Protein AF-A0AAU9L330-F1 (afdb_monomer_lite)

Structure (mmCIF, N/CA/C/O backbone):
data_AF-A0AAU9L330-F1
#
_entry.id   AF-A0AAU9L330-F1
#
loop_
_atom_site.group_PDB
_atom_site.id
_atom_site.type_symbol
_atom_site.label_atom_id
_atom_site.label_alt_id
_atom_site.label_comp_id
_atom_site.label_asym_id
_atom_site.label_entity_id
_atom_site.label_seq_id
_atom_site.pdbx_PDB_ins_code
_atom_site.Cartn_x
_atom_site.Cartn_y
_atom_site.Cartn_z
_atom_site.occupancy
_atom_site.B_iso_or_equiv
_atom_site.auth_seq_id
_atom_site.auth_comp_id
_atom_site.auth_asym_id
_atom_site.auth_atom_id
_atom_site.pdbx_PDB_model_num
ATOM 1 N N . MET A 1 1 ? -9.191 -25.857 -50.769 1.00 35.38 1 MET A N 1
ATOM 2 C CA . MET A 1 1 ? -9.821 -24.541 -50.517 1.00 35.38 1 MET A CA 1
ATOM 3 C C . MET A 1 1 ? -9.548 -24.208 -49.058 1.00 35.38 1 MET A C 1
ATOM 5 O O . MET A 1 1 ? -10.136 -24.829 -48.194 1.00 35.38 1 MET A O 1
ATOM 9 N N . SER A 1 2 ? -8.364 -23.673 -48.768 1.00 39.09 2 SER A N 1
ATOM 10 C CA . SER A 1 2 ? -8.034 -22.238 -48.692 1.00 39.09 2 SER A CA 1
ATOM 11 C C . SER A 1 2 ? -8.762 -21.530 -47.551 1.00 39.09 2 SER A C 1
ATOM 13 O O . SER A 1 2 ? -9.976 -21.369 -47.591 1.00 39.09 2 SER A O 1
ATOM 15 N N . GLY A 1 3 ? -7.979 -21.126 -46.553 1.00 29.48 3 GLY A N 1
ATOM 16 C CA . GLY A 1 3 ? -8.411 -20.357 -45.392 1.00 29.48 3 GLY A CA 1
ATOM 17 C C . GLY A 1 3 ? -7.266 -20.140 -44.403 1.00 29.48 3 GLY A C 1
ATOM 18 O O . GLY A 1 3 ? -7.454 -20.315 -43.206 1.00 29.48 3 GLY A O 1
ATOM 19 N N . ALA A 1 4 ? -6.060 -19.835 -44.894 1.00 34.78 4 ALA A N 1
ATOM 20 C CA . ALA A 1 4 ? -4.978 -19.370 -44.033 1.00 34.78 4 ALA A CA 1
ATOM 21 C C . ALA A 1 4 ? -5.297 -17.927 -43.617 1.00 34.78 4 ALA A C 1
ATOM 23 O O . ALA A 1 4 ? -5.174 -17.003 -44.419 1.00 34.78 4 ALA A O 1
ATOM 24 N N . VAL A 1 5 ? -5.744 -17.740 -42.376 1.00 33.25 5 VAL A N 1
ATOM 25 C CA . VAL A 1 5 ? -5.846 -16.411 -41.770 1.00 33.25 5 VAL A CA 1
ATOM 26 C C . VAL A 1 5 ? -4.438 -16.015 -41.334 1.00 33.25 5 VAL A C 1
ATOM 28 O O . VAL A 1 5 ? -3.906 -16.547 -40.363 1.00 33.25 5 VAL A O 1
ATOM 31 N N . MET A 1 6 ? -3.809 -15.115 -42.092 1.00 33.91 6 MET A N 1
ATOM 32 C CA . MET A 1 6 ? -2.564 -14.468 -41.686 1.00 33.91 6 MET A CA 1
ATOM 33 C C . MET A 1 6 ? -2.831 -13.586 -40.465 1.00 33.91 6 MET A C 1
ATOM 35 O O . MET A 1 6 ? -3.368 -12.488 -40.596 1.00 33.91 6 MET A O 1
ATOM 39 N N . PHE A 1 7 ? -2.421 -14.039 -39.283 1.00 32.62 7 PHE A N 1
ATOM 40 C CA . PHE A 1 7 ? -2.217 -13.149 -38.146 1.00 32.62 7 PHE A CA 1
ATOM 41 C C . PHE A 1 7 ? -0.774 -12.638 -38.182 1.00 32.62 7 PHE A C 1
ATOM 43 O O . PHE A 1 7 ? 0.145 -13.286 -37.693 1.00 32.62 7 PHE A O 1
ATOM 50 N N . ASN A 1 8 ? -0.582 -11.450 -38.763 1.00 37.34 8 ASN A N 1
ATOM 51 C CA . ASN A 1 8 ? 0.639 -10.653 -38.613 1.00 37.34 8 ASN A CA 1
ATOM 52 C C . ASN A 1 8 ? 0.666 -9.977 -37.234 1.00 37.34 8 ASN A C 1
ATOM 54 O O . ASN A 1 8 ? 0.683 -8.755 -37.114 1.00 37.34 8 ASN A O 1
ATOM 58 N N . ALA A 1 9 ? 0.666 -10.783 -36.181 1.00 33.59 9 ALA A N 1
ATOM 59 C CA . ALA A 1 9 ? 1.049 -10.338 -34.857 1.00 33.59 9 ALA A CA 1
ATOM 60 C C . ALA A 1 9 ? 2.043 -11.364 -34.332 1.00 33.59 9 ALA A C 1
ATOM 62 O O . ALA A 1 9 ? 1.718 -12.542 -34.195 1.00 33.59 9 ALA A O 1
ATOM 63 N N . TRP A 1 10 ? 3.269 -10.919 -34.074 1.00 37.56 10 TRP A N 1
ATOM 64 C CA . TRP A 1 10 ? 4.266 -11.680 -33.333 1.00 37.56 10 TRP A CA 1
ATOM 65 C C . TRP A 1 10 ? 3.765 -11.846 -31.894 1.00 37.56 10 TRP A C 1
ATOM 67 O O . TRP A 1 10 ? 4.189 -11.137 -30.986 1.00 37.56 10 TRP A O 1
ATOM 77 N N . VAL A 1 11 ? 2.794 -12.735 -31.685 1.00 39.09 11 VAL A N 1
ATOM 78 C CA . VAL A 1 11 ? 2.334 -13.103 -30.351 1.00 39.09 11 VAL A CA 1
ATOM 79 C C . VAL A 1 11 ? 3.365 -14.079 -29.804 1.00 39.09 11 VAL A C 1
ATOM 81 O O . VAL A 1 11 ? 3.305 -15.282 -30.054 1.00 39.09 11 VAL A O 1
ATOM 84 N N . SER A 1 12 ? 4.354 -13.550 -29.087 1.00 44.00 12 SER A N 1
ATOM 85 C CA . SER A 1 12 ? 5.286 -14.361 -28.306 1.00 44.00 12 SER A CA 1
ATOM 86 C C . SER A 1 12 ? 4.511 -15.048 -27.183 1.00 44.00 12 SER A C 1
ATOM 88 O O . SER A 1 12 ? 4.329 -14.497 -26.100 1.00 44.00 12 SER A O 1
ATOM 90 N N . LEU A 1 13 ? 4.010 -16.252 -27.454 1.00 44.44 13 LEU A N 1
ATOM 91 C CA . LEU A 1 13 ? 3.256 -17.056 -26.501 1.00 44.44 13 LEU A CA 1
ATOM 92 C C . LEU A 1 13 ? 4.243 -17.767 -25.554 1.00 44.44 13 LEU A C 1
ATOM 94 O O . LEU A 1 13 ? 4.559 -18.943 -25.721 1.00 44.44 13 LEU A O 1
ATOM 98 N N . CYS A 1 14 ? 4.784 -17.045 -24.568 1.00 48.69 14 CYS A N 1
ATOM 99 C CA . CYS A 1 14 ? 5.534 -17.670 -23.478 1.00 48.69 14 CYS A CA 1
ATOM 100 C C . CYS A 1 14 ? 4.538 -18.256 -22.466 1.00 48.69 14 CYS A C 1
ATOM 102 O O . CYS A 1 14 ? 4.159 -17.600 -21.499 1.00 48.69 14 CYS A O 1
ATOM 104 N N . ILE A 1 15 ? 4.074 -19.489 -22.698 1.00 52.59 15 ILE A N 1
ATOM 105 C CA . ILE A 1 15 ? 3.382 -20.259 -21.657 1.00 52.59 15 ILE A CA 1
ATOM 106 C C . ILE A 1 15 ? 4.458 -20.915 -20.798 1.00 52.59 15 ILE A C 1
ATOM 108 O O . ILE A 1 15 ? 4.987 -21.974 -21.149 1.00 52.59 15 ILE A O 1
ATOM 112 N N . GLN A 1 16 ? 4.768 -20.321 -19.648 1.00 53.81 16 GLN A N 1
ATOM 113 C CA . GLN A 1 16 ? 5.516 -21.043 -18.629 1.00 53.81 16 GLN A CA 1
ATOM 114 C C . GLN A 1 16 ? 4.558 -22.020 -17.939 1.00 53.81 16 GLN A C 1
ATOM 116 O O . GLN A 1 16 ? 3.727 -21.640 -17.117 1.00 53.81 16 GLN A O 1
ATOM 121 N N . ARG A 1 17 ? 4.618 -23.295 -18.345 1.00 53.06 17 ARG A N 1
ATOM 122 C CA . ARG A 1 17 ? 3.740 -24.352 -17.821 1.00 53.06 17 ARG A CA 1
ATOM 123 C C . ARG A 1 17 ? 3.839 -24.408 -16.291 1.00 53.06 17 ARG A C 1
ATOM 125 O O . ARG A 1 17 ? 4.933 -24.555 -15.756 1.00 53.06 17 ARG A O 1
ATOM 132 N N . GLY A 1 18 ? 2.696 -24.323 -15.612 1.00 64.88 18 GLY A N 1
ATOM 133 C CA . GLY A 1 18 ? 2.605 -24.423 -14.150 1.00 64.88 18 GLY A CA 1
ATOM 134 C C . GLY A 1 18 ? 2.709 -23.100 -13.384 1.00 64.88 18 GLY A C 1
ATOM 135 O O . GLY A 1 18 ? 2.692 -23.134 -12.157 1.00 64.88 18 GLY A O 1
ATOM 136 N N . LEU A 1 19 ? 2.788 -21.952 -14.067 1.00 74.38 19 LEU A N 1
ATOM 137 C CA . LEU A 1 19 ? 2.649 -20.634 -13.445 1.00 74.38 19 LEU A CA 1
ATOM 138 C C . LEU A 1 19 ? 1.350 -19.985 -13.915 1.00 74.38 19 LEU A C 1
ATOM 140 O O . LEU A 1 19 ? 1.192 -19.693 -15.098 1.00 74.38 19 LEU A O 1
ATOM 144 N N . ASP A 1 20 ? 0.429 -19.771 -12.982 1.00 87.25 20 ASP A N 1
ATOM 145 C CA . ASP A 1 20 ? -0.791 -19.012 -13.234 1.00 87.25 20 ASP A CA 1
ATOM 146 C C . ASP A 1 20 ? -0.498 -17.526 -13.012 1.00 87.25 20 ASP A C 1
ATOM 148 O O . ASP A 1 20 ? -0.106 -17.143 -11.907 1.00 87.25 20 ASP A O 1
ATOM 152 N N . ILE A 1 21 ? -0.594 -16.713 -14.065 1.00 89.50 21 ILE A N 1
ATOM 153 C CA . ILE A 1 21 ? -0.338 -15.268 -14.017 1.00 89.50 21 ILE A CA 1
ATOM 154 C C . ILE A 1 21 ? -1.669 -14.561 -13.802 1.00 89.50 21 ILE A C 1
ATOM 156 O O . ILE A 1 21 ? -2.574 -14.673 -14.623 1.00 89.50 21 ILE A O 1
ATOM 160 N N . VAL A 1 22 ? -1.767 -13.824 -12.699 1.00 93.62 22 VAL A N 1
ATOM 161 C CA . VAL A 1 22 ? -3.017 -13.208 -12.234 1.00 93.62 22 VAL A CA 1
ATOM 162 C C . VAL A 1 22 ? -3.057 -11.701 -12.450 1.00 93.62 22 VAL A C 1
ATOM 164 O O . VAL A 1 22 ? -4.139 -11.125 -12.427 1.00 93.62 22 VAL A O 1
ATOM 167 N N . ASP A 1 23 ? -1.901 -11.064 -12.653 1.00 93.56 23 ASP A N 1
ATOM 168 C CA . ASP A 1 23 ? -1.815 -9.621 -12.876 1.00 93.56 23 ASP A CA 1
ATOM 169 C C . ASP A 1 23 ? -0.545 -9.236 -13.650 1.00 93.56 23 ASP A C 1
ATOM 171 O O . ASP A 1 23 ? 0.468 -9.945 -13.607 1.00 93.56 23 ASP A O 1
ATOM 175 N N . VAL A 1 24 ? -0.598 -8.105 -14.354 1.00 93.62 24 VAL A N 1
ATOM 176 C CA . VAL A 1 24 ? 0.515 -7.532 -15.119 1.00 93.62 24 VAL A CA 1
ATOM 177 C C . VAL A 1 24 ? 0.487 -6.005 -15.063 1.00 93.62 24 VAL A C 1
ATOM 179 O O . VAL A 1 24 ? -0.571 -5.388 -15.108 1.00 93.62 24 VAL A O 1
ATOM 182 N N . SER A 1 25 ? 1.663 -5.379 -15.055 1.00 94.00 25 SER A N 1
ATOM 183 C CA . SER A 1 25 ? 1.808 -3.934 -15.262 1.00 94.00 25 SER A CA 1
ATOM 184 C C . SER A 1 25 ? 2.878 -3.665 -16.315 1.00 94.00 25 SER A C 1
ATOM 186 O O . SER A 1 25 ? 3.948 -4.278 -16.315 1.00 94.00 25 SER A O 1
ATOM 188 N N . CYS A 1 26 ? 2.596 -2.727 -17.215 1.00 91.00 26 CYS A N 1
ATOM 189 C CA . CYS A 1 26 ? 3.485 -2.366 -18.314 1.00 91.00 26 CYS A CA 1
ATOM 190 C C . CYS A 1 26 ? 3.986 -0.934 -18.133 1.00 91.00 26 CYS A C 1
ATOM 192 O O . CYS A 1 26 ? 3.194 -0.002 -18.022 1.00 91.00 26 CYS A O 1
ATOM 194 N N . ALA A 1 27 ? 5.305 -0.774 -18.138 1.00 88.81 27 ALA A N 1
ATOM 195 C CA . ALA A 1 27 ? 5.978 0.511 -18.229 1.00 88.81 27 ALA A CA 1
ATOM 196 C C . ALA A 1 27 ? 6.414 0.780 -19.678 1.00 88.81 27 ALA A C 1
ATOM 198 O O . ALA A 1 27 ? 6.194 -0.033 -20.575 1.00 88.81 27 ALA A O 1
ATOM 199 N N . GLN A 1 28 ? 7.072 1.918 -19.910 1.00 85.00 28 GLN A N 1
ATOM 200 C CA . GLN A 1 28 ? 7.509 2.327 -21.247 1.00 85.00 28 GLN A CA 1
ATOM 201 C C . GLN A 1 28 ? 8.449 1.306 -21.898 1.00 85.00 28 GLN A C 1
ATOM 203 O O . GLN A 1 28 ? 8.312 1.007 -23.082 1.00 85.00 28 GLN A O 1
ATOM 208 N N . ASN A 1 29 ? 9.384 0.764 -21.115 1.00 82.31 29 ASN A N 1
ATOM 209 C CA . ASN A 1 29 ? 10.438 -0.102 -21.633 1.00 82.31 29 ASN A CA 1
ATOM 210 C C . ASN A 1 29 ? 10.462 -1.497 -20.996 1.00 82.31 29 ASN A C 1
ATOM 212 O O . ASN A 1 29 ? 11.225 -2.345 -21.449 1.00 82.31 29 ASN A O 1
ATOM 216 N N . HIS A 1 30 ? 9.658 -1.758 -19.964 1.00 86.56 30 HIS A N 1
ATOM 217 C CA . HIS A 1 30 ? 9.650 -3.036 -19.255 1.00 86.56 30 HIS A CA 1
ATOM 218 C C . HIS A 1 30 ? 8.240 -3.447 -18.827 1.00 86.56 30 HIS A C 1
ATOM 220 O O . HIS A 1 30 ? 7.289 -2.671 -18.888 1.00 86.56 30 HIS A O 1
ATOM 226 N N . SER A 1 31 ? 8.085 -4.700 -18.427 1.00 90.06 31 SER A N 1
ATOM 227 C CA . SER A 1 31 ? 6.837 -5.249 -17.910 1.00 90.06 31 SER A CA 1
ATOM 228 C C . SER A 1 31 ? 7.110 -6.087 -16.674 1.00 90.06 31 SER A C 1
ATOM 230 O O . SER A 1 31 ? 8.183 -6.678 -16.531 1.00 90.06 31 SER A O 1
ATOM 232 N N . ILE A 1 32 ? 6.125 -6.116 -15.784 1.00 91.81 32 ILE A N 1
ATOM 233 C CA . ILE A 1 32 ? 6.119 -6.904 -14.560 1.00 91.81 32 ILE A CA 1
ATOM 234 C C . ILE A 1 32 ? 4.866 -7.779 -14.543 1.00 91.81 32 ILE A C 1
ATOM 236 O O . ILE A 1 32 ? 3.787 -7.325 -14.918 1.00 91.81 32 ILE A O 1
ATOM 240 N N . ALA A 1 33 ? 5.004 -9.030 -14.119 1.00 92.62 33 ALA A N 1
ATOM 241 C CA . ALA A 1 33 ? 3.900 -9.967 -13.955 1.00 92.62 33 ALA A CA 1
ATOM 242 C C . ALA A 1 33 ? 3.882 -10.557 -12.553 1.00 92.62 33 ALA A C 1
ATOM 244 O O . ALA A 1 33 ? 4.932 -10.829 -11.965 1.00 92.62 33 ALA A O 1
ATOM 245 N N . LEU A 1 34 ? 2.675 -10.811 -12.065 1.00 93.81 34 LEU A N 1
ATOM 246 C CA . LEU A 1 34 ? 2.392 -11.462 -10.801 1.00 93.81 34 LEU A CA 1
ATOM 247 C C . LEU A 1 34 ? 1.783 -12.838 -11.047 1.00 93.81 34 LEU A C 1
ATOM 249 O O . LEU A 1 34 ? 0.814 -12.986 -11.786 1.00 93.81 34 LEU A O 1
ATOM 253 N N . SER A 1 35 ? 2.319 -13.840 -10.365 1.00 91.88 35 SER A N 1
ATOM 254 C CA . SER A 1 35 ? 1.729 -15.177 -10.324 1.00 91.88 35 SER A CA 1
ATOM 255 C C . SER A 1 35 ? 0.774 -15.362 -9.144 1.00 91.88 35 SER A C 1
ATOM 257 O O . SER A 1 35 ? 0.909 -14.693 -8.120 1.00 91.88 35 SER A O 1
ATOM 259 N N . ALA A 1 36 ? -0.131 -16.337 -9.243 1.00 90.38 36 ALA A N 1
ATOM 260 C CA . ALA A 1 36 ? -1.081 -16.706 -8.192 1.00 90.38 36 ALA A CA 1
ATOM 261 C C . ALA A 1 36 ? -0.407 -17.106 -6.864 1.00 90.38 36 ALA A C 1
ATOM 263 O O . ALA A 1 36 ? -0.996 -16.949 -5.798 1.00 90.38 36 ALA A O 1
ATOM 264 N N . CYS A 1 37 ? 0.841 -17.594 -6.899 1.00 90.19 37 CYS A N 1
ATOM 265 C CA . CYS A 1 37 ? 1.622 -17.905 -5.695 1.00 90.19 37 CYS A CA 1
ATOM 266 C C . CYS A 1 37 ? 2.369 -16.691 -5.109 1.00 90.19 37 CYS A C 1
ATOM 268 O O . CYS A 1 37 ? 3.121 -16.833 -4.145 1.00 90.19 37 CYS A O 1
ATOM 270 N N . GLY A 1 38 ? 2.195 -15.503 -5.693 1.00 91.75 38 GLY A N 1
ATOM 271 C CA . GLY A 1 38 ? 2.830 -14.263 -5.256 1.00 91.75 38 GLY A CA 1
ATOM 272 C C . GLY A 1 38 ? 4.288 -14.100 -5.693 1.00 91.75 38 GLY A C 1
ATOM 273 O O . GLY A 1 38 ? 4.994 -13.257 -5.140 1.00 91.75 38 GLY A O 1
ATOM 274 N N . SER A 1 39 ? 4.752 -14.891 -6.668 1.00 91.50 39 SER A N 1
ATOM 275 C CA . SER A 1 39 ? 6.050 -14.674 -7.327 1.00 91.50 39 SER A CA 1
ATOM 276 C C . SER A 1 39 ? 5.928 -13.620 -8.423 1.00 91.50 39 SER A C 1
ATOM 278 O O . SER A 1 39 ? 4.899 -13.551 -9.099 1.00 91.50 39 SER A O 1
ATOM 280 N N . VAL A 1 40 ? 6.988 -12.836 -8.616 1.00 91.81 40 VAL A N 1
ATOM 281 C CA . VAL A 1 40 ? 7.021 -11.704 -9.549 1.00 91.81 40 VAL A CA 1
ATOM 282 C C . VAL A 1 40 ? 8.074 -11.925 -10.620 1.00 91.81 40 VAL A C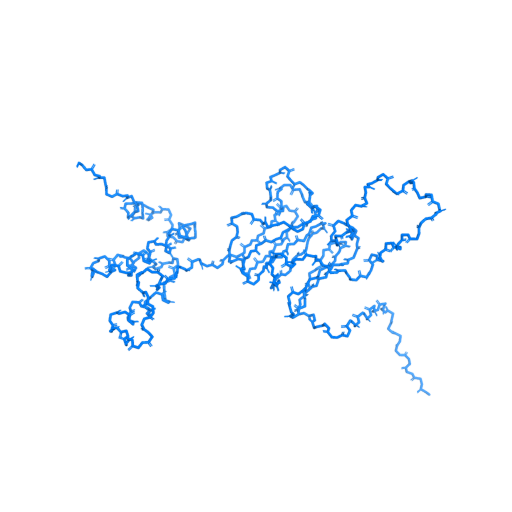 1
ATOM 284 O O . VAL A 1 40 ? 9.187 -12.353 -10.314 1.00 91.81 40 VAL A O 1
ATOM 287 N N . PHE A 1 41 ? 7.736 -11.579 -11.857 1.00 88.81 41 PHE A N 1
ATOM 288 C CA . PHE A 1 41 ? 8.620 -11.692 -13.011 1.00 88.81 41 PHE A CA 1
ATOM 289 C C . PHE A 1 41 ? 8.739 -10.352 -13.729 1.00 88.81 41 PHE A C 1
ATOM 291 O O . PHE A 1 41 ? 7.739 -9.660 -13.880 1.00 88.81 41 PHE A O 1
ATOM 298 N N . THR A 1 42 ? 9.936 -9.999 -14.191 1.00 86.88 42 THR A N 1
ATOM 299 C CA . THR A 1 42 ? 10.212 -8.776 -14.958 1.00 86.88 42 THR A CA 1
ATOM 300 C C . THR A 1 42 ? 10.913 -9.102 -16.276 1.00 86.88 42 THR A C 1
ATOM 302 O O . THR A 1 42 ? 11.708 -10.040 -16.356 1.00 86.88 42 THR A O 1
ATOM 305 N N . TRP A 1 43 ? 10.606 -8.352 -17.334 1.00 85.38 43 TRP A N 1
ATOM 306 C CA . TRP A 1 43 ? 11.299 -8.411 -18.630 1.00 85.38 43 TRP A CA 1
ATOM 307 C C . TRP A 1 43 ? 11.212 -7.066 -19.357 1.00 85.38 43 TRP A C 1
ATOM 309 O O . TRP A 1 43 ? 10.400 -6.216 -19.001 1.00 85.38 43 TRP A O 1
ATOM 319 N N . GLY A 1 44 ? 12.032 -6.869 -20.388 1.00 79.94 44 GLY A N 1
ATOM 320 C CA . GLY A 1 44 ? 12.103 -5.647 -21.194 1.00 79.94 44 GLY A CA 1
ATOM 321 C C . GLY A 1 44 ? 13.495 -5.020 -21.202 1.00 79.94 44 GLY A C 1
ATOM 322 O O . GLY A 1 44 ? 14.492 -5.704 -21.032 1.00 79.94 44 GLY A O 1
ATOM 323 N N . HIS A 1 45 ? 13.603 -3.721 -21.445 1.00 69.81 45 HIS A N 1
ATOM 324 C CA . HIS A 1 45 ? 14.863 -2.988 -21.338 1.00 69.81 45 HIS A CA 1
ATOM 325 C C . HIS A 1 45 ? 15.297 -2.867 -19.865 1.00 69.81 45 HIS A C 1
ATOM 327 O O . HIS A 1 45 ? 14.462 -2.896 -18.965 1.00 69.81 45 HIS A O 1
ATOM 333 N N . ASN A 1 46 ? 16.602 -2.722 -19.609 1.00 61.56 46 ASN A N 1
ATOM 334 C CA . ASN A 1 46 ? 17.175 -2.549 -18.262 1.00 61.56 46 ASN A CA 1
ATOM 335 C C . ASN A 1 46 ? 17.026 -3.738 -17.291 1.00 61.56 46 ASN A C 1
ATOM 337 O O . ASN A 1 46 ? 17.144 -3.570 -16.077 1.00 61.56 46 ASN A O 1
ATOM 341 N N . VAL A 1 47 ? 16.883 -4.963 -17.811 1.00 54.22 47 VAL A N 1
ATOM 342 C CA . VAL A 1 47 ? 16.742 -6.184 -16.995 1.00 54.22 47 VAL A CA 1
ATOM 343 C C . VAL A 1 47 ? 17.795 -6.334 -15.885 1.00 54.22 47 VAL A C 1
ATOM 345 O O . VAL A 1 47 ? 17.385 -6.597 -14.763 1.00 54.22 47 VAL A O 1
ATOM 348 N N . PRO A 1 48 ? 19.104 -6.060 -16.071 1.00 53.19 48 PRO A N 1
ATOM 349 C CA . PRO A 1 48 ? 20.077 -6.199 -14.979 1.00 53.19 48 PRO A CA 1
ATOM 350 C C . PRO A 1 48 ? 19.790 -5.308 -13.755 1.00 53.19 48 PRO A C 1
ATOM 352 O O . PRO A 1 48 ? 20.140 -5.688 -12.639 1.00 53.19 48 PRO A O 1
ATOM 355 N N . ALA A 1 49 ? 19.132 -4.155 -13.951 1.00 51.94 49 ALA A N 1
ATOM 356 C CA . ALA A 1 49 ? 18.706 -3.244 -12.884 1.00 51.94 49 ALA A CA 1
ATOM 357 C C . ALA A 1 49 ? 17.349 -3.632 -12.256 1.00 51.94 49 ALA A C 1
ATOM 359 O O . ALA A 1 49 ? 17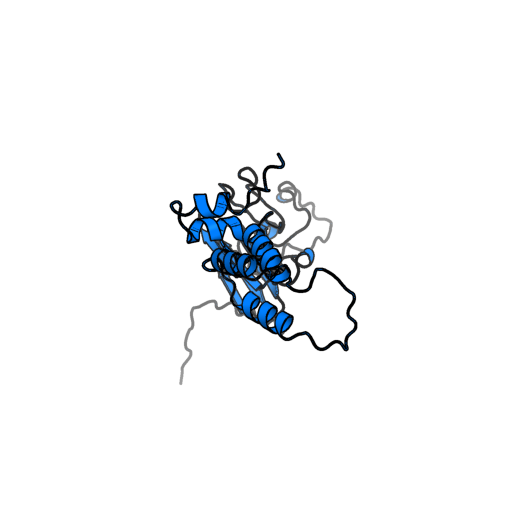.006 -3.128 -11.188 1.00 51.94 49 ALA A O 1
ATOM 360 N N . LEU A 1 50 ? 16.592 -4.531 -12.900 1.00 54.97 50 LEU A N 1
ATOM 361 C CA . LEU A 1 50 ? 15.249 -4.965 -12.497 1.00 54.97 50 LEU A CA 1
ATOM 362 C C . LEU A 1 50 ? 15.158 -6.456 -12.109 1.00 54.97 50 LEU A C 1
ATOM 364 O O . LEU A 1 50 ? 14.125 -6.866 -11.578 1.00 54.97 50 LEU A O 1
ATOM 368 N N . SER A 1 51 ? 16.201 -7.262 -12.359 1.00 53.88 51 SER A N 1
ATOM 369 C CA . SER A 1 51 ? 16.184 -8.732 -12.235 1.00 53.88 51 SER A CA 1
ATOM 370 C C . SER A 1 51 ? 17.328 -9.358 -11.429 1.00 53.88 51 SER A C 1
ATOM 372 O O . SER A 1 51 ? 17.488 -10.577 -11.445 1.00 53.88 51 SER A O 1
ATOM 374 N N . HIS A 1 52 ? 18.100 -8.579 -10.667 1.00 55.50 52 HIS A N 1
ATOM 375 C CA . HIS A 1 52 ? 19.098 -9.142 -9.746 1.00 55.50 52 HIS A CA 1
ATOM 376 C C . HIS A 1 52 ? 20.165 -10.016 -10.407 1.00 55.50 52 HIS A C 1
ATOM 378 O O . HIS A 1 52 ? 20.364 -11.162 -10.006 1.00 55.50 52 HIS A O 1
ATOM 384 N N . GLN A 1 53 ? 20.949 -9.463 -11.334 1.00 46.75 53 GLN A N 1
ATOM 385 C CA . GLN A 1 53 ? 22.269 -10.050 -11.566 1.00 46.75 53 GLN A CA 1
ATOM 386 C C . GLN A 1 53 ? 23.259 -9.507 -10.524 1.00 46.75 53 GLN A C 1
ATOM 388 O O . GLN A 1 53 ? 23.504 -8.299 -10.496 1.00 46.75 53 GLN A O 1
ATOM 393 N N . PRO A 1 54 ? 23.829 -10.351 -9.643 1.00 38.41 54 PRO A N 1
ATOM 394 C CA . PRO A 1 54 ? 24.898 -9.912 -8.761 1.00 38.41 54 PRO A CA 1
ATOM 395 C C . PRO A 1 54 ? 26.119 -9.528 -9.612 1.00 38.41 54 PRO A C 1
ATOM 397 O O . PRO A 1 54 ? 26.602 -10.332 -10.402 1.00 38.41 54 PRO A O 1
ATOM 400 N N . ASN A 1 55 ? 26.608 -8.297 -9.435 1.00 41.25 55 ASN A N 1
ATOM 401 C CA . ASN A 1 55 ? 27.869 -7.777 -9.977 1.00 41.25 55 ASN A CA 1
ATOM 402 C C . ASN A 1 55 ? 28.074 -7.903 -11.499 1.00 41.25 55 ASN A C 1
ATOM 404 O O . ASN A 1 55 ? 28.888 -8.693 -11.973 1.00 41.25 55 ASN A O 1
ATOM 408 N N . ARG A 1 56 ? 27.468 -6.997 -12.269 1.00 44.44 56 ARG A N 1
ATOM 409 C CA . ARG A 1 56 ? 28.157 -6.464 -13.452 1.00 44.44 56 ARG A CA 1
ATOM 410 C C . ARG A 1 56 ? 28.307 -4.970 -13.269 1.00 44.44 56 ARG A C 1
ATOM 412 O O . ARG A 1 56 ? 27.336 -4.223 -13.345 1.00 44.44 56 ARG A O 1
ATOM 419 N N . THR A 1 57 ? 29.522 -4.546 -12.945 1.00 37.22 57 THR A N 1
ATOM 420 C CA . THR A 1 57 ? 29.838 -3.123 -12.962 1.00 37.22 57 THR A CA 1
ATOM 421 C C . THR A 1 57 ? 29.847 -2.663 -14.419 1.00 37.22 57 THR A C 1
ATOM 423 O O . THR A 1 57 ? 30.181 -3.428 -15.321 1.00 37.22 57 THR A O 1
ATOM 426 N N . HIS A 1 58 ? 29.525 -1.395 -14.674 1.00 42.75 58 HIS A N 1
ATOM 427 C CA . HIS A 1 58 ? 29.609 -0.774 -16.006 1.00 42.75 58 HIS A CA 1
ATOM 428 C C . HIS A 1 58 ? 31.009 -0.918 -16.659 1.00 42.75 58 HIS A C 1
ATOM 430 O O . HIS A 1 58 ? 31.174 -0.709 -17.858 1.00 42.75 58 HIS A O 1
ATOM 436 N N . ARG A 1 59 ? 32.033 -1.301 -15.881 1.00 35.91 59 ARG A N 1
ATOM 437 C CA . ARG A 1 59 ? 33.405 -1.552 -16.335 1.00 35.91 59 ARG A CA 1
ATOM 438 C C . ARG A 1 59 ? 33.601 -2.909 -17.016 1.00 35.91 59 ARG A C 1
ATOM 440 O O . ARG A 1 59 ? 34.537 -3.043 -17.796 1.00 35.91 59 ARG A O 1
ATOM 447 N N . ASP A 1 60 ? 32.720 -3.878 -16.778 1.00 44.06 60 ASP A N 1
ATOM 448 C CA . ASP A 1 60 ? 32.885 -5.250 -17.277 1.00 44.06 60 ASP A CA 1
ATOM 449 C C . ASP A 1 60 ? 32.389 -5.423 -18.724 1.00 44.06 60 ASP A C 1
ATOM 451 O O . ASP A 1 60 ? 32.659 -6.439 -19.360 1.00 44.06 60 ASP A O 1
ATOM 455 N N . TRP A 1 61 ? 31.706 -4.413 -19.280 1.00 44.91 61 TRP A N 1
ATOM 456 C CA . TRP A 1 61 ? 31.229 -4.420 -20.670 1.00 44.91 61 TRP A CA 1
ATOM 457 C C . TRP A 1 61 ? 32.357 -4.241 -21.699 1.00 44.91 61 TRP A C 1
ATOM 459 O O . TRP A 1 61 ? 32.198 -4.610 -22.860 1.00 44.91 61 TRP A O 1
ATOM 469 N N . HIS A 1 62 ? 33.503 -3.693 -21.277 1.00 38.72 62 HIS A N 1
ATOM 470 C CA . HIS A 1 62 ? 34.648 -3.399 -22.148 1.00 38.72 62 HIS A CA 1
ATOM 471 C C . HIS A 1 62 ? 35.857 -4.326 -21.939 1.00 38.72 62 HIS A C 1
ATOM 473 O O . HIS A 1 62 ? 36.852 -4.191 -22.647 1.00 38.72 62 HIS A O 1
ATOM 479 N N . THR A 1 63 ? 35.782 -5.292 -21.020 1.00 40.34 63 THR A N 1
ATOM 480 C CA . THR A 1 63 ? 36.858 -6.267 -20.763 1.00 40.34 63 THR A CA 1
ATOM 481 C C . THR A 1 63 ? 36.327 -7.696 -20.753 1.00 40.34 63 THR A C 1
ATOM 483 O O . THR A 1 63 ? 36.453 -8.423 -19.771 1.00 40.34 63 THR A O 1
ATOM 486 N N . SER A 1 64 ? 35.734 -8.130 -21.862 1.00 42.34 64 SER A N 1
ATOM 487 C CA . SER A 1 64 ? 35.512 -9.553 -22.119 1.00 42.34 64 SER A CA 1
ATOM 488 C C . SER A 1 64 ? 36.776 -10.166 -22.732 1.00 42.34 64 SER A C 1
ATOM 490 O O . SER A 1 64 ? 36.922 -10.217 -23.952 1.00 42.34 64 SER A O 1
ATOM 492 N N . SER A 1 65 ? 37.696 -10.629 -21.881 1.00 38.56 65 SER A N 1
ATOM 493 C CA . SER A 1 65 ? 38.714 -11.605 -22.289 1.00 38.56 65 SER A CA 1
ATOM 494 C C . SER A 1 65 ? 38.039 -12.964 -22.542 1.00 38.56 65 SER A C 1
ATOM 496 O O . SER A 1 65 ? 37.224 -13.394 -21.719 1.00 38.56 65 SER A O 1
ATOM 498 N N . PRO A 1 66 ? 38.353 -13.671 -23.641 1.00 41.09 66 PRO A N 1
ATOM 499 C CA . PRO A 1 66 ? 37.715 -14.936 -23.981 1.00 41.09 66 PRO A CA 1
ATOM 500 C C . PRO A 1 66 ? 38.394 -16.062 -23.193 1.00 41.09 66 PRO A C 1
ATOM 502 O O . PRO A 1 66 ? 39.471 -16.515 -23.568 1.00 41.09 66 PRO A O 1
ATOM 505 N N . GLY A 1 67 ? 37.819 -16.497 -22.069 1.00 39.47 67 GLY A N 1
ATOM 506 C CA . GLY A 1 67 ? 38.463 -17.570 -21.299 1.00 39.47 67 GLY A CA 1
ATOM 507 C C . GLY A 1 67 ? 37.657 -18.277 -20.217 1.00 39.47 67 GLY A C 1
ATOM 508 O O . GLY A 1 67 ? 37.984 -19.415 -19.917 1.00 39.47 67 GLY A O 1
ATOM 509 N N . ASN A 1 68 ? 36.592 -17.689 -19.667 1.00 41.47 68 ASN A N 1
ATOM 510 C CA . ASN A 1 68 ? 35.752 -18.381 -18.686 1.00 41.47 68 ASN A CA 1
ATOM 511 C C . ASN A 1 68 ? 34.290 -18.356 -19.122 1.00 41.47 68 ASN A C 1
ATOM 513 O O . ASN A 1 68 ? 33.748 -17.301 -19.443 1.00 41.47 68 ASN A O 1
ATOM 517 N N . SER A 1 69 ? 33.672 -19.536 -19.117 1.00 46.00 69 SER A N 1
ATOM 518 C CA . SER A 1 69 ? 32.276 -19.824 -19.452 1.00 46.00 69 SER A CA 1
ATOM 519 C C . SER A 1 69 ? 31.307 -19.155 -18.470 1.00 46.00 69 SER A C 1
ATOM 521 O O . SER A 1 69 ? 30.660 -19.809 -17.657 1.00 46.00 69 SER A O 1
ATOM 523 N N . VAL A 1 70 ? 31.223 -17.828 -18.510 1.00 48.16 70 VAL A N 1
ATOM 524 C CA . VAL A 1 70 ? 30.181 -17.070 -17.821 1.00 48.16 70 VAL A CA 1
ATOM 525 C C . VAL A 1 70 ? 28.916 -17.208 -18.661 1.00 48.16 70 VAL A C 1
ATOM 527 O O . VAL A 1 70 ? 28.921 -16.864 -19.843 1.00 48.16 70 VAL A O 1
ATOM 530 N N . ALA A 1 71 ? 27.845 -17.738 -18.066 1.00 51.00 71 ALA A N 1
ATOM 531 C CA . ALA A 1 71 ? 26.547 -17.856 -18.722 1.00 51.00 71 ALA A CA 1
ATOM 532 C C . ALA A 1 71 ? 26.165 -16.523 -19.395 1.00 51.00 71 ALA A C 1
ATOM 534 O O . ALA A 1 71 ? 26.282 -15.448 -18.791 1.00 51.00 71 ALA A O 1
ATOM 535 N N . ALA A 1 72 ? 25.758 -16.593 -20.664 1.00 54.97 72 ALA A N 1
ATOM 536 C CA . ALA A 1 72 ? 25.332 -15.422 -21.421 1.00 54.97 72 ALA A CA 1
ATOM 537 C C . ALA A 1 72 ? 24.220 -14.680 -20.654 1.00 54.97 72 ALA A C 1
ATOM 539 O O . ALA A 1 72 ? 23.386 -15.335 -20.019 1.00 54.97 72 ALA A O 1
ATOM 540 N N . PRO A 1 73 ? 24.196 -13.332 -20.671 1.00 59.03 73 PRO A N 1
ATOM 541 C CA . PRO A 1 73 ? 23.109 -12.603 -20.042 1.00 59.03 73 PRO A CA 1
ATOM 542 C C . PRO A 1 73 ? 21.774 -13.061 -20.659 1.00 59.03 73 PRO A C 1
ATOM 544 O O . PRO A 1 73 ? 21.679 -13.178 -21.884 1.00 59.03 73 PRO A O 1
ATOM 547 N N . PRO A 1 74 ? 20.761 -13.364 -19.832 1.00 60.38 74 PRO A N 1
ATOM 548 C CA . PRO A 1 74 ? 19.449 -13.773 -20.307 1.00 60.38 74 PRO A CA 1
ATOM 549 C C . PRO A 1 74 ? 18.852 -12.692 -21.212 1.00 60.38 74 PRO A C 1
ATOM 551 O O . PRO A 1 74 ? 19.050 -11.496 -20.984 1.00 60.38 74 PRO A O 1
ATOM 554 N N . SER A 1 75 ? 18.137 -13.126 -22.254 1.00 66.62 75 SER A N 1
ATOM 555 C CA . SER A 1 75 ? 17.516 -12.223 -23.227 1.00 66.62 75 SER A CA 1
ATOM 556 C C . SER A 1 75 ? 16.646 -11.178 -22.515 1.00 66.62 75 SER A C 1
ATOM 558 O O . SER A 1 75 ? 15.877 -11.556 -21.627 1.00 66.62 75 SER A O 1
ATOM 560 N N . PRO A 1 76 ? 16.694 -9.895 -22.921 1.00 64.00 76 PRO A N 1
ATOM 561 C CA . PRO A 1 76 ? 15.801 -8.860 -22.403 1.00 64.00 76 PRO A CA 1
ATOM 562 C C . PRO A 1 76 ? 14.317 -9.229 -22.532 1.00 64.00 76 PRO A C 1
ATOM 564 O O . PRO A 1 76 ? 13.492 -8.806 -21.734 1.00 64.00 76 PRO A O 1
ATOM 567 N N . SER A 1 77 ? 13.971 -10.055 -23.521 1.00 69.94 77 SER A N 1
ATOM 568 C CA . SER A 1 77 ? 12.602 -10.516 -23.770 1.00 69.94 77 SER A CA 1
ATOM 569 C C . SER A 1 77 ? 12.173 -11.704 -22.901 1.00 69.94 77 SER A C 1
ATOM 571 O O . SER A 1 77 ? 11.009 -12.090 -22.956 1.00 69.94 77 SER A O 1
ATOM 573 N N . ALA A 1 78 ? 13.086 -12.317 -22.141 1.00 75.50 78 ALA A N 1
ATOM 574 C CA . ALA A 1 78 ? 12.774 -13.460 -21.289 1.00 75.50 78 ALA A CA 1
ATOM 575 C C . ALA A 1 78 ? 12.372 -12.989 -19.876 1.00 75.50 78 ALA A C 1
ATOM 577 O O . ALA A 1 78 ? 13.171 -12.300 -19.235 1.00 75.50 78 ALA A O 1
ATOM 578 N N . PRO A 1 79 ? 11.187 -13.383 -19.364 1.00 80.44 79 PRO A N 1
ATOM 579 C CA . PRO A 1 79 ? 10.782 -13.138 -17.979 1.00 80.44 79 PRO A CA 1
ATOM 580 C C . PRO A 1 79 ? 11.799 -13.675 -16.973 1.00 80.44 79 PRO A C 1
ATOM 582 O O . PRO A 1 79 ? 12.200 -14.838 -17.035 1.00 80.44 79 PRO A O 1
ATOM 585 N N . GLN A 1 80 ? 12.202 -12.830 -16.026 1.00 82.31 80 GLN A N 1
ATOM 586 C CA . GLN A 1 80 ? 13.132 -13.173 -14.952 1.00 82.31 80 GLN A CA 1
ATOM 587 C C . GLN A 1 80 ? 12.479 -12.950 -13.598 1.00 82.31 80 GLN A C 1
ATOM 589 O O . GLN A 1 80 ? 11.810 -11.945 -13.384 1.00 82.31 80 GLN A O 1
ATOM 594 N N . ALA A 1 81 ? 12.673 -13.888 -12.674 1.00 84.38 81 ALA A N 1
ATOM 595 C CA . ALA A 1 81 ? 12.100 -13.784 -11.341 1.00 84.38 81 ALA A CA 1
ATOM 596 C C . ALA A 1 81 ? 12.766 -12.649 -10.544 1.00 84.38 81 ALA A C 1
ATOM 598 O O . ALA A 1 81 ? 13.985 -12.635 -10.367 1.00 84.38 81 ALA A O 1
ATOM 599 N N . ALA A 1 82 ? 11.963 -11.730 -10.012 1.00 85.88 82 ALA A N 1
ATOM 600 C CA . ALA A 1 82 ? 12.428 -10.735 -9.057 1.00 85.88 82 ALA A CA 1
ATOM 601 C C . ALA A 1 82 ? 12.592 -11.384 -7.671 1.00 85.88 82 ALA A C 1
ATOM 603 O O . ALA A 1 82 ? 11.674 -12.017 -7.143 1.00 85.88 82 ALA A O 1
ATOM 604 N N . VAL A 1 83 ? 13.767 -11.225 -7.052 1.00 85.19 83 VAL A N 1
ATOM 605 C CA . VAL A 1 83 ? 14.081 -11.856 -5.758 1.00 85.19 83 VAL A CA 1
ATOM 606 C C . VAL A 1 83 ? 13.424 -11.086 -4.608 1.00 85.19 83 VAL A C 1
ATOM 608 O O . VAL A 1 83 ? 14.000 -10.164 -4.027 1.00 85.19 83 VAL A O 1
ATOM 611 N N . LEU A 1 84 ? 12.199 -11.492 -4.268 1.00 88.44 84 LEU A N 1
ATOM 612 C CA . LEU A 1 84 ? 11.359 -10.871 -3.233 1.00 88.44 84 LEU A CA 1
ATOM 613 C C . LEU A 1 84 ? 11.079 -11.786 -2.031 1.00 88.44 84 LEU A C 1
ATOM 615 O O . LEU A 1 84 ? 10.362 -11.390 -1.117 1.00 88.44 84 LEU A O 1
ATOM 619 N N . SER A 1 85 ? 11.686 -12.975 -1.979 1.00 85.88 85 SER A N 1
ATOM 620 C CA . SER A 1 85 ? 11.466 -13.979 -0.923 1.00 85.88 85 SER A CA 1
ATOM 621 C C . SER A 1 85 ? 11.640 -13.432 0.497 1.00 85.88 85 SER A C 1
ATOM 623 O O . SER A 1 85 ? 10.909 -13.830 1.399 1.00 85.88 85 SER A O 1
ATOM 625 N N . ARG A 1 86 ? 12.541 -12.459 0.693 1.00 90.56 86 ARG A N 1
ATOM 626 C CA . ARG A 1 86 ? 12.768 -11.797 1.991 1.00 90.56 86 ARG A CA 1
ATOM 627 C C . ARG A 1 86 ? 11.590 -10.954 2.499 1.00 90.56 86 ARG A C 1
ATOM 629 O O . ARG A 1 86 ? 11.580 -10.576 3.664 1.00 90.56 86 ARG A O 1
ATOM 636 N N . TYR A 1 87 ? 10.643 -10.617 1.627 1.00 91.81 87 TYR A N 1
ATOM 637 C CA . TYR A 1 87 ? 9.464 -9.810 1.944 1.00 91.81 87 TYR A CA 1
ATOM 638 C C . TYR A 1 87 ? 8.162 -10.614 1.936 1.00 91.81 87 TYR A C 1
ATOM 640 O O . TYR A 1 87 ? 7.128 -10.096 2.349 1.00 91.81 87 TYR A O 1
ATOM 648 N N . GLY A 1 88 ? 8.217 -11.867 1.483 1.00 92.69 88 GLY A N 1
ATOM 649 C CA . GLY A 1 88 ? 7.055 -12.732 1.338 1.00 92.69 88 GLY A CA 1
ATOM 650 C C . GLY A 1 88 ? 6.297 -12.546 0.016 1.00 92.69 88 GLY A C 1
ATOM 651 O O . GLY A 1 88 ? 6.741 -11.809 -0.868 1.00 92.69 88 GLY A O 1
ATOM 652 N N . PRO A 1 89 ? 5.160 -13.248 -0.138 1.00 94.62 89 PRO A N 1
ATOM 653 C CA . PRO A 1 89 ? 4.394 -13.268 -1.380 1.00 94.62 89 PRO A CA 1
ATOM 654 C C . PRO A 1 89 ? 3.830 -11.890 -1.742 1.00 94.62 89 PRO A C 1
ATOM 656 O O . PRO A 1 89 ? 3.245 -11.195 -0.902 1.00 94.62 89 PRO A O 1
ATOM 659 N N . VAL A 1 90 ? 3.943 -11.519 -3.014 1.00 96.19 90 VAL A N 1
ATOM 660 C CA . VAL A 1 90 ? 3.393 -10.272 -3.558 1.00 96.19 90 VAL A CA 1
ATOM 661 C C . VAL A 1 90 ? 1.912 -10.426 -3.871 1.00 96.19 90 VAL A C 1
ATOM 663 O O . VAL A 1 90 ? 1.465 -11.498 -4.263 1.00 96.19 90 VAL A O 1
ATOM 666 N N . LYS A 1 91 ? 1.153 -9.349 -3.669 1.00 96.06 91 LYS A N 1
ATOM 667 C CA . LYS A 1 91 ? -0.273 -9.261 -3.991 1.00 96.06 91 LYS A CA 1
ATOM 668 C C . LYS A 1 91 ? -0.559 -8.281 -5.131 1.00 96.06 91 LYS A C 1
ATOM 670 O O . LYS A 1 91 ? -1.554 -8.445 -5.822 1.00 96.06 91 LYS A O 1
ATOM 675 N N . ILE A 1 92 ? 0.272 -7.252 -5.293 1.00 97.12 92 ILE A N 1
ATOM 676 C CA . ILE A 1 92 ? 0.031 -6.138 -6.220 1.00 97.12 92 ILE A CA 1
ATOM 677 C C . ILE A 1 92 ? 1.342 -5.784 -6.903 1.00 97.12 92 ILE A C 1
ATOM 679 O O . ILE A 1 92 ? 2.367 -5.668 -6.224 1.00 97.12 92 ILE A O 1
ATOM 683 N N . VAL A 1 93 ? 1.299 -5.581 -8.218 1.00 96.19 93 VAL A N 1
ATOM 684 C CA . VAL A 1 93 ? 2.440 -5.126 -9.014 1.00 96.19 93 VAL A CA 1
ATOM 685 C C . VAL A 1 93 ? 2.105 -3.828 -9.738 1.00 96.19 93 VAL A C 1
ATOM 687 O O . VAL A 1 93 ? 0.999 -3.633 -10.223 1.00 96.19 93 VAL A O 1
ATOM 690 N N . CYS A 1 94 ? 3.075 -2.927 -9.806 1.00 95.38 94 CYS A N 1
ATOM 691 C CA . CYS A 1 94 ? 2.987 -1.676 -10.536 1.00 95.38 94 CYS A CA 1
ATOM 692 C C . CYS A 1 94 ? 4.362 -1.365 -11.135 1.00 95.38 94 CYS A C 1
ATOM 694 O O . CYS A 1 94 ? 5.402 -1.638 -10.530 1.00 95.38 94 CYS A O 1
ATOM 696 N N . ALA A 1 95 ? 4.373 -0.818 -12.341 1.00 92.31 95 ALA A N 1
ATOM 697 C CA . ALA A 1 95 ? 5.587 -0.452 -13.050 1.00 92.31 95 ALA A CA 1
ATOM 698 C C . ALA A 1 95 ? 5.368 0.857 -13.799 1.00 92.31 95 ALA A C 1
ATOM 700 O O . ALA A 1 95 ? 4.325 1.047 -14.426 1.00 92.31 95 ALA A O 1
ATOM 701 N N . PHE A 1 96 ? 6.362 1.740 -13.754 1.00 91.00 96 PHE A N 1
ATOM 702 C CA . PHE A 1 96 ? 6.359 2.994 -14.497 1.00 91.00 96 PHE A CA 1
ATOM 703 C C . PHE A 1 96 ? 7.794 3.376 -14.876 1.00 91.00 96 PHE A C 1
ATOM 705 O O . PHE A 1 96 ? 8.710 3.194 -14.079 1.00 91.00 96 PHE A O 1
ATOM 712 N N . GLU A 1 97 ? 7.992 3.886 -16.096 1.00 87.25 97 GLU A N 1
ATOM 713 C CA . GLU A 1 97 ? 9.319 4.185 -16.668 1.00 87.25 97 GLU A CA 1
ATOM 714 C C . GLU A 1 97 ? 10.357 3.075 -16.422 1.00 87.25 97 GLU A C 1
ATOM 716 O O . GLU A 1 97 ? 10.261 1.998 -17.014 1.00 87.25 97 GLU A O 1
ATOM 721 N N . ASP A 1 98 ? 11.330 3.343 -15.550 1.00 86.19 98 ASP A N 1
ATOM 722 C CA . ASP A 1 98 ? 12.468 2.495 -15.220 1.00 86.19 98 ASP A CA 1
ATOM 723 C C . ASP A 1 98 ? 12.417 2.004 -13.758 1.00 86.19 98 ASP A C 1
ATOM 725 O O . ASP A 1 98 ? 13.440 1.568 -13.220 1.00 86.19 98 ASP A O 1
ATOM 729 N N . TYR A 1 99 ? 11.249 2.052 -13.099 1.00 88.94 99 TYR A N 1
ATOM 730 C CA . TYR A 1 99 ? 11.059 1.508 -11.752 1.00 88.94 99 TYR A CA 1
ATOM 731 C C . TYR A 1 99 ? 9.831 0.607 -11.602 1.00 88.94 99 TYR A C 1
ATOM 733 O O . TYR A 1 99 ? 8.845 0.682 -12.336 1.00 88.94 99 TYR A O 1
ATOM 741 N N . CYS A 1 100 ? 9.913 -0.254 -10.593 1.00 92.19 100 CYS A N 1
ATOM 742 C CA . CYS A 1 100 ? 8.860 -1.158 -10.165 1.00 92.19 100 CYS A CA 1
ATOM 743 C C . CYS A 1 100 ? 8.468 -0.849 -8.718 1.00 92.19 100 CYS A C 1
ATOM 745 O O . CYS A 1 100 ? 9.314 -0.524 -7.877 1.00 92.19 100 CYS A O 1
ATOM 747 N N . ALA A 1 101 ? 7.186 -1.019 -8.420 1.00 94.94 101 ALA A N 1
ATOM 748 C CA . ALA A 1 101 ? 6.625 -0.956 -7.084 1.00 94.94 101 ALA A CA 1
ATOM 749 C C . ALA A 1 101 ? 5.693 -2.151 -6.872 1.00 94.94 101 ALA A C 1
ATOM 751 O O . ALA A 1 101 ? 4.877 -2.481 -7.728 1.00 94.94 101 ALA A O 1
ATOM 752 N N . VAL A 1 102 ? 5.806 -2.817 -5.728 1.00 96.38 102 VAL A N 1
ATOM 753 C CA . VAL A 1 102 ? 4.960 -3.965 -5.387 1.00 96.38 102 VAL A CA 1
ATOM 754 C C . VAL A 1 102 ? 4.479 -3.867 -3.952 1.00 96.38 102 VAL A C 1
ATOM 756 O O . VAL A 1 102 ? 5.195 -3.366 -3.083 1.00 96.38 102 VAL A O 1
ATOM 759 N N . ALA A 1 103 ? 3.281 -4.386 -3.700 1.00 97.12 103 ALA A N 1
ATOM 760 C CA . ALA A 1 103 ? 2.739 -4.535 -2.355 1.00 97.12 103 ALA A CA 1
ATOM 761 C C . ALA A 1 103 ? 2.647 -6.019 -1.978 1.00 97.12 103 ALA A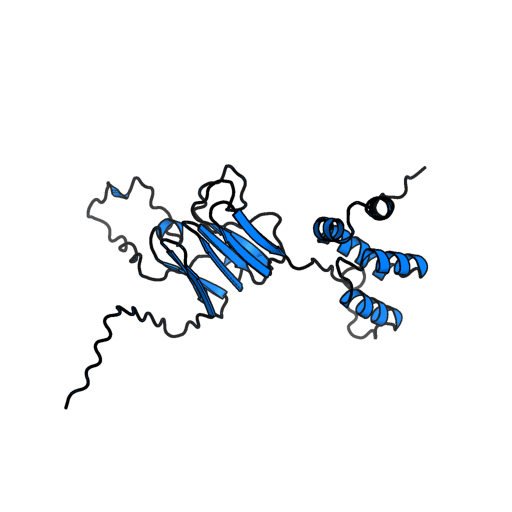 C 1
ATOM 763 O O . ALA A 1 103 ? 2.136 -6.843 -2.745 1.00 97.12 103 ALA A O 1
ATOM 764 N N . THR A 1 104 ? 3.159 -6.371 -0.800 1.00 96.12 104 THR A N 1
ATOM 765 C CA . THR A 1 104 ? 3.124 -7.747 -0.283 1.00 96.12 104 THR A CA 1
ATOM 766 C C . THR A 1 104 ? 1.763 -8.085 0.322 1.00 96.12 104 THR A C 1
ATOM 768 O O . THR A 1 104 ? 0.961 -7.204 0.626 1.00 96.12 104 THR A O 1
ATOM 771 N N . HIS A 1 105 ? 1.504 -9.370 0.575 1.00 92.50 105 HIS A N 1
ATOM 772 C CA . HIS A 1 105 ? 0.326 -9.798 1.344 1.00 92.50 105 HIS A CA 1
ATOM 773 C C . HIS A 1 105 ? 0.299 -9.239 2.774 1.00 92.50 105 HIS A C 1
ATOM 775 O O . HIS A 1 105 ? -0.772 -9.098 3.356 1.00 92.50 105 HIS A O 1
ATOM 781 N N . GLN A 1 106 ? 1.465 -8.894 3.327 1.00 90.69 106 GLN A N 1
ATOM 782 C CA . GLN A 1 106 ? 1.594 -8.235 4.631 1.00 90.69 106 GLN A CA 1
ATOM 783 C C . GLN A 1 106 ? 1.333 -6.719 4.547 1.00 90.69 106 GLN A C 1
ATOM 785 O O . GLN A 1 106 ? 1.283 -6.036 5.569 1.00 90.69 106 GLN A O 1
ATOM 790 N N . GLY A 1 107 ? 1.140 -6.184 3.336 1.00 91.62 107 GLY A N 1
ATOM 791 C CA . GLY A 1 107 ? 0.899 -4.768 3.089 1.00 91.62 107 GLY A CA 1
ATOM 792 C C . GLY A 1 107 ? 2.159 -3.907 3.127 1.00 91.62 107 GLY A C 1
ATOM 793 O O . GLY A 1 107 ? 2.048 -2.693 3.282 1.00 91.62 107 GLY A O 1
ATOM 794 N N . ASP A 1 108 ? 3.345 -4.506 3.007 1.00 94.25 108 ASP A N 1
ATOM 795 C CA . ASP A 1 108 ? 4.586 -3.755 2.830 1.00 94.25 108 ASP A CA 1
ATOM 796 C C . ASP A 1 108 ? 4.706 -3.274 1.384 1.00 94.25 108 ASP A C 1
ATOM 798 O O . ASP A 1 108 ? 4.461 -4.045 0.453 1.00 94.25 108 ASP A O 1
ATOM 802 N N . LEU A 1 109 ? 5.166 -2.037 1.197 1.00 96.62 109 LEU A N 1
ATOM 803 C CA . LEU A 1 109 ? 5.546 -1.515 -0.112 1.00 96.62 109 LEU A CA 1
ATOM 804 C C . LEU A 1 109 ? 7.037 -1.752 -0.366 1.00 96.62 109 LEU A C 1
ATOM 806 O O . LEU A 1 109 ? 7.886 -1.410 0.463 1.00 96.62 109 LEU A O 1
ATOM 810 N N . VAL A 1 110 ? 7.363 -2.313 -1.526 1.00 96.00 110 VAL A N 1
ATOM 811 C CA . VAL A 1 110 ? 8.736 -2.577 -1.964 1.00 96.00 110 VAL A CA 1
ATOM 812 C C . VAL A 1 110 ? 8.949 -1.959 -3.341 1.00 96.00 110 VAL A C 1
ATOM 814 O O . VAL A 1 110 ? 8.154 -2.188 -4.249 1.00 96.00 110 VAL A O 1
ATOM 817 N N . THR A 1 111 ? 10.025 -1.194 -3.505 1.00 94.44 111 THR A N 1
ATOM 818 C CA . THR A 1 111 ? 10.346 -0.471 -4.744 1.00 94.44 111 THR A CA 1
ATOM 819 C C . THR A 1 111 ? 11.796 -0.720 -5.172 1.00 94.44 111 THR A C 1
ATOM 821 O O . THR A 1 111 ? 12.669 -1.020 -4.350 1.00 94.44 111 THR A O 1
ATOM 824 N N . TRP A 1 112 ? 12.055 -0.679 -6.481 1.00 92.25 112 TRP A N 1
ATOM 825 C CA . TRP A 1 112 ? 13.399 -0.730 -7.075 1.00 92.25 112 TRP A CA 1
ATOM 826 C C . TRP A 1 112 ? 13.407 -0.177 -8.498 1.00 92.25 112 TRP A C 1
ATOM 828 O O . TRP A 1 112 ? 12.353 0.008 -9.095 1.00 92.25 112 TRP A O 1
ATOM 838 N N . GLY A 1 113 ? 14.602 0.055 -9.038 1.00 89.25 113 GLY A N 1
ATOM 839 C CA . GLY A 1 113 ? 14.831 0.632 -10.359 1.00 89.25 113 GLY A CA 1
ATOM 840 C C . GLY A 1 113 ? 15.378 2.056 -10.281 1.00 89.25 113 GLY A C 1
ATOM 841 O O . GLY A 1 113 ? 16.054 2.422 -9.317 1.00 89.25 113 GLY A O 1
ATOM 842 N N . CYS A 1 114 ? 15.118 2.850 -11.314 1.00 87.00 114 CYS A N 1
ATOM 843 C CA . CYS A 1 114 ? 15.557 4.237 -11.437 1.00 87.00 114 CYS A CA 1
ATOM 844 C C . CYS A 1 114 ? 14.365 5.188 -11.307 1.00 87.00 114 CYS A C 1
ATOM 846 O O . CYS A 1 114 ? 13.334 4.983 -11.941 1.00 87.00 114 CYS A O 1
ATOM 848 N N . GLY A 1 115 ? 14.505 6.241 -10.506 1.00 84.69 115 GLY A N 1
ATOM 849 C CA . GLY A 1 115 ? 13.431 7.205 -10.318 1.00 84.69 115 GLY A CA 1
ATOM 850 C C . GLY A 1 115 ? 13.911 8.513 -9.708 1.00 84.69 115 GLY A C 1
ATOM 851 O O . GLY A 1 115 ? 14.659 8.522 -8.738 1.00 84.69 115 GLY A O 1
ATOM 852 N N . GLN A 1 116 ? 13.473 9.639 -10.264 1.00 85.38 116 GLN A N 1
ATOM 853 C CA . GLN A 1 116 ? 13.828 10.973 -9.771 1.00 85.38 116 GLN A CA 1
ATOM 854 C C . GLN A 1 116 ? 12.807 11.483 -8.744 1.00 85.38 116 GLN A C 1
ATOM 856 O O . GLN A 1 116 ? 11.752 10.890 -8.553 1.00 85.38 116 GLN A O 1
ATOM 861 N N . GLN A 1 117 ? 13.109 12.592 -8.062 1.00 85.94 117 GLN A N 1
ATOM 862 C CA . GLN A 1 117 ? 12.171 13.273 -7.147 1.00 85.94 117 GLN A CA 1
ATOM 863 C C . GLN A 1 117 ? 11.635 12.407 -5.988 1.00 85.94 117 GLN A C 1
ATOM 865 O O . GLN A 1 117 ? 10.611 12.719 -5.387 1.00 85.94 117 GLN A O 1
ATOM 870 N N . GLY A 1 118 ? 12.339 11.330 -5.628 1.00 87.00 118 GLY A N 1
ATOM 871 C CA . GLY A 1 118 ? 11.944 10.456 -4.523 1.00 87.00 118 GLY A CA 1
ATOM 872 C C . GLY A 1 118 ? 10.765 9.524 -4.821 1.00 87.00 118 GLY A C 1
ATOM 873 O O . GLY A 1 118 ? 10.202 8.986 -3.871 1.00 87.00 118 GLY A O 1
ATOM 874 N N . VAL A 1 119 ? 10.419 9.278 -6.093 1.00 90.44 119 VAL A N 1
ATOM 875 C CA . VAL A 1 119 ? 9.331 8.354 -6.504 1.00 90.44 119 VAL A CA 1
ATOM 876 C C . VAL A 1 119 ? 9.463 6.941 -5.925 1.00 90.44 119 VAL A C 1
ATOM 878 O O . VAL A 1 119 ? 8.466 6.252 -5.726 1.00 90.44 119 VAL A O 1
ATOM 881 N N . LEU A 1 120 ? 10.688 6.524 -5.589 1.00 90.56 120 LEU A N 1
ATOM 882 C CA . LEU A 1 120 ? 10.971 5.236 -4.957 1.00 90.56 120 LEU A CA 1
ATOM 883 C C . LEU A 1 120 ? 10.584 5.188 -3.468 1.00 90.56 120 LEU A C 1
ATOM 885 O O . LEU A 1 120 ? 10.544 4.107 -2.892 1.00 90.56 120 LEU A O 1
ATOM 889 N N . GLY A 1 121 ? 10.347 6.328 -2.810 1.00 91.81 121 GLY A N 1
ATOM 890 C CA . GLY A 1 121 ? 10.022 6.380 -1.379 1.00 91.81 121 GLY A CA 1
ATOM 891 C C . GLY A 1 121 ? 11.217 6.148 -0.442 1.00 91.81 121 GLY A C 1
ATOM 892 O O . GLY A 1 121 ? 11.046 5.889 0.745 1.00 91.81 121 GLY A O 1
ATOM 893 N N . HIS A 1 122 ? 12.454 6.236 -0.940 1.00 92.06 122 HIS A N 1
ATOM 894 C CA . HIS A 1 122 ? 13.677 6.034 -0.143 1.00 92.06 122 HIS A CA 1
ATOM 895 C C . HIS A 1 122 ? 14.431 7.332 0.173 1.00 92.06 122 HIS A C 1
ATOM 897 O O . HIS A 1 122 ? 15.634 7.304 0.435 1.00 92.06 122 HIS A O 1
ATOM 903 N N . GLY A 1 123 ? 13.723 8.461 0.135 1.00 89.25 123 GLY A N 1
ATOM 904 C CA . GLY A 1 123 ? 14.293 9.801 0.242 1.00 89.25 123 GLY A CA 1
ATOM 905 C C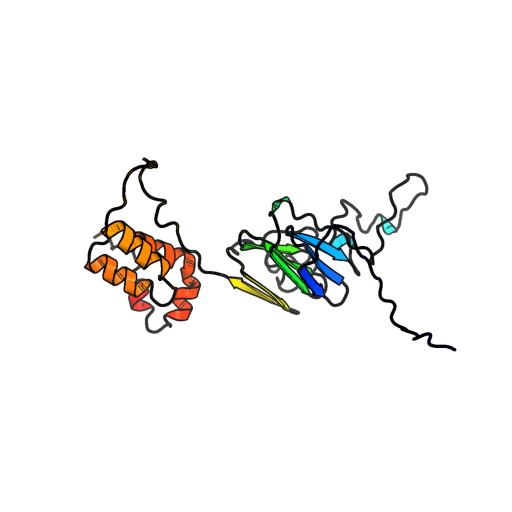 . GLY A 1 123 ? 14.639 10.402 -1.123 1.00 89.25 123 GLY A C 1
ATOM 906 O O . GLY A 1 123 ? 14.885 9.692 -2.096 1.00 89.25 123 GLY A O 1
ATOM 907 N N . ARG A 1 124 ? 14.663 11.739 -1.192 1.00 85.44 124 ARG A N 1
ATOM 908 C CA . ARG A 1 124 ? 14.827 12.496 -2.450 1.00 85.44 124 ARG A CA 1
ATOM 909 C C . ARG A 1 124 ? 16.167 12.261 -3.153 1.00 85.44 124 ARG A C 1
ATOM 911 O O . ARG A 1 124 ? 16.230 12.382 -4.368 1.00 85.44 124 ARG A O 1
ATOM 918 N N . GLY A 1 125 ? 17.220 11.936 -2.401 1.00 85.75 125 GLY A N 1
ATOM 919 C CA . GLY A 1 125 ? 18.561 11.697 -2.945 1.00 85.75 125 GLY A CA 1
ATOM 920 C C . GLY A 1 125 ? 18.791 10.286 -3.489 1.00 85.75 125 GLY A C 1
ATOM 921 O O . GLY A 1 125 ? 19.818 10.049 -4.117 1.00 85.75 125 GLY A O 1
ATOM 922 N N . ASN A 1 126 ? 17.873 9.343 -3.250 1.00 86.06 126 ASN A N 1
ATOM 923 C CA . ASN A 1 126 ? 18.009 7.984 -3.760 1.00 86.06 126 ASN A CA 1
ATOM 924 C C . ASN A 1 126 ? 17.319 7.868 -5.121 1.00 86.06 126 ASN A C 1
ATOM 926 O O . ASN A 1 126 ? 16.117 7.617 -5.193 1.00 86.06 126 ASN A O 1
ATOM 930 N N . THR A 1 127 ? 18.094 8.077 -6.182 1.00 87.44 127 THR A N 1
ATOM 931 C CA . THR A 1 127 ? 17.598 8.056 -7.562 1.00 87.44 127 THR A CA 1
ATOM 932 C C . THR A 1 127 ? 17.724 6.696 -8.240 1.00 87.44 127 THR A C 1
ATOM 934 O O . THR A 1 127 ? 17.150 6.478 -9.305 1.00 87.44 127 THR A O 1
ATOM 937 N N . TRP A 1 128 ? 18.467 5.769 -7.633 1.00 87.81 128 TRP A N 1
ATOM 938 C CA . TRP A 1 128 ? 18.719 4.450 -8.190 1.00 87.81 128 TRP A CA 1
ATOM 939 C C . TRP A 1 128 ? 18.796 3.397 -7.092 1.00 87.81 128 TRP A C 1
ATOM 941 O O . TRP A 1 128 ? 19.673 3.421 -6.229 1.00 87.81 128 TRP A O 1
ATOM 951 N N . GLN A 1 129 ? 17.883 2.436 -7.167 1.00 89.06 129 GLN A N 1
ATOM 952 C CA . GLN A 1 129 ? 17.764 1.343 -6.224 1.00 89.06 129 GLN A CA 1
ATOM 953 C C . GLN A 1 129 ? 17.930 0.015 -6.980 1.00 89.06 129 GLN A C 1
ATOM 955 O O . GLN A 1 129 ? 16.962 -0.493 -7.541 1.00 89.06 129 GLN A O 1
ATOM 960 N N . PRO A 1 130 ? 19.136 -0.583 -6.995 1.00 82.75 130 PRO A N 1
ATOM 961 C CA . PRO A 1 130 ? 19.430 -1.765 -7.808 1.00 82.75 130 PRO A CA 1
ATOM 962 C C . PRO A 1 130 ? 18.745 -3.040 -7.323 1.00 82.75 130 PRO A C 1
ATOM 964 O O . PRO A 1 130 ? 18.838 -4.058 -7.997 1.00 82.75 130 PRO A O 1
ATOM 967 N N . SER A 1 131 ? 18.142 -3.024 -6.127 1.00 85.06 131 SER A N 1
ATOM 968 C CA . SER A 1 131 ? 17.468 -4.174 -5.524 1.00 85.06 131 SER A CA 1
ATOM 969 C C . SER A 1 131 ? 16.225 -3.818 -4.739 1.00 85.06 131 SER A C 1
ATOM 971 O O . SER A 1 131 ? 16.184 -2.725 -4.179 1.00 85.06 131 SER A O 1
ATOM 973 N N . PRO A 1 132 ? 15.224 -4.718 -4.641 1.00 91.44 132 PRO A N 1
ATOM 974 C CA . PRO A 1 132 ? 13.912 -4.414 -4.113 1.00 91.44 132 PRO A CA 1
ATOM 975 C C . PRO A 1 132 ? 14.109 -4.013 -2.675 1.00 91.44 132 PRO A C 1
ATOM 977 O O . PRO A 1 132 ? 14.683 -4.766 -1.884 1.00 91.44 132 PRO A O 1
ATOM 980 N N . LYS A 1 133 ? 13.710 -2.801 -2.333 1.00 92.94 133 LYS A N 1
ATOM 981 C CA . LYS A 1 133 ? 13.917 -2.226 -1.016 1.00 92.94 133 LYS A CA 1
ATOM 982 C C . LYS A 1 133 ? 12.566 -1.829 -0.447 1.00 92.94 133 LYS A C 1
ATOM 984 O O . LYS A 1 133 ? 11.733 -1.243 -1.126 1.00 92.94 133 LYS A O 1
ATOM 989 N N . ARG A 1 134 ? 12.328 -2.212 0.804 1.00 95.81 134 ARG A N 1
ATOM 990 C CA . ARG A 1 134 ? 11.107 -1.844 1.515 1.00 95.81 134 ARG A CA 1
ATOM 991 C C . ARG A 1 134 ? 11.086 -0.334 1.735 1.00 95.81 134 ARG A C 1
ATOM 993 O O . ARG A 1 134 ? 12.083 0.242 2.177 1.00 95.81 134 ARG A O 1
ATOM 1000 N N . VAL A 1 135 ? 9.958 0.290 1.427 1.00 95.50 135 VAL A N 1
ATOM 1001 C CA . VAL A 1 135 ? 9.691 1.694 1.737 1.00 95.50 135 VAL A CA 1
ATOM 1002 C C . VAL A 1 135 ? 9.340 1.791 3.218 1.00 95.50 135 VAL A C 1
ATOM 1004 O O . VAL A 1 135 ? 8.437 1.115 3.704 1.00 95.50 135 VAL A O 1
ATOM 1007 N N . VAL A 1 136 ? 10.100 2.593 3.961 1.00 91.56 136 VAL A N 1
ATOM 1008 C CA . VAL A 1 136 ? 9.913 2.744 5.409 1.00 91.56 136 VAL A CA 1
ATOM 1009 C C . VAL A 1 136 ? 8.637 3.542 5.676 1.00 91.56 136 VAL A C 1
ATOM 1011 O O . VAL A 1 136 ? 8.356 4.507 4.975 1.00 91.56 136 VAL A O 1
ATOM 1014 N N . GLY A 1 137 ? 7.873 3.140 6.692 1.00 85.69 137 GLY A N 1
ATOM 1015 C CA . GLY A 1 137 ? 6.655 3.838 7.120 1.00 85.69 137 GLY A CA 1
ATOM 1016 C C . GLY A 1 137 ? 5.378 3.410 6.395 1.00 85.69 137 GLY A C 1
ATOM 1017 O O . GLY A 1 137 ? 4.293 3.685 6.892 1.00 85.69 137 GLY A O 1
ATOM 1018 N N . VAL A 1 138 ? 5.474 2.672 5.285 1.00 88.62 138 VAL A N 1
ATOM 1019 C CA . VAL A 1 138 ? 4.296 2.160 4.572 1.00 88.62 138 VAL A CA 1
ATOM 1020 C C . VAL A 1 138 ? 3.918 0.775 5.095 1.00 88.62 138 VAL A C 1
ATOM 1022 O O . VAL A 1 138 ? 4.702 -0.168 4.986 1.00 88.62 138 VAL A O 1
ATOM 1025 N N . LYS A 1 139 ? 2.706 0.651 5.644 1.00 86.44 139 LYS A N 1
ATOM 1026 C CA . LYS A 1 139 ? 2.101 -0.611 6.100 1.00 86.44 139 LYS A CA 1
ATOM 1027 C C . LYS A 1 139 ? 0.665 -0.715 5.590 1.00 86.44 139 LYS A C 1
ATOM 1029 O O . LYS A 1 139 ? 0.020 0.305 5.377 1.00 86.44 139 LYS A O 1
ATOM 1034 N N . LYS A 1 140 ? 0.150 -1.941 5.441 1.00 89.81 140 LYS A N 1
ATOM 1035 C CA . LYS A 1 140 ? -1.212 -2.212 4.940 1.00 89.81 140 LYS A CA 1
ATOM 1036 C C . LYS A 1 140 ? -1.519 -1.560 3.581 1.00 89.81 140 LYS A C 1
ATOM 1038 O O . LYS A 1 140 ? -2.647 -1.142 3.330 1.00 89.81 140 LYS A O 1
ATOM 1043 N N . ALA A 1 141 ? -0.537 -1.512 2.684 1.00 93.94 141 ALA A N 1
ATOM 1044 C CA . ALA A 1 141 ? -0.770 -1.134 1.296 1.00 93.94 141 ALA A CA 1
ATOM 1045 C C . ALA A 1 141 ? -1.758 -2.106 0.625 1.00 93.94 141 ALA A C 1
ATOM 1047 O O . ALA A 1 141 ? -1.552 -3.321 0.629 1.00 93.94 141 ALA A O 1
ATOM 1048 N N . ILE A 1 142 ? -2.831 -1.557 0.052 1.00 94.75 142 ILE A N 1
ATOM 1049 C CA . ILE A 1 142 ? -3.888 -2.305 -0.650 1.00 94.75 142 ILE A CA 1
ATOM 1050 C C . ILE A 1 142 ? -4.027 -1.926 -2.124 1.00 94.75 142 ILE A C 1
ATOM 1052 O O . ILE A 1 142 ? -4.725 -2.624 -2.853 1.00 94.75 142 ILE A O 1
ATOM 1056 N N . SER A 1 143 ? -3.379 -0.846 -2.563 1.00 94.44 143 SER A N 1
ATOM 1057 C CA . SER A 1 143 ? -3.214 -0.494 -3.975 1.00 94.44 143 SER A CA 1
ATOM 1058 C C . SER A 1 143 ? -1.996 0.408 -4.154 1.00 94.44 143 SER A C 1
ATOM 1060 O O . SER A 1 143 ? -1.629 1.144 -3.235 1.00 94.44 143 SER A O 1
ATOM 1062 N N . VAL A 1 144 ? -1.372 0.343 -5.327 1.00 96.31 144 VAL A N 1
ATOM 1063 C CA . VAL A 1 144 ? -0.212 1.157 -5.703 1.00 96.31 144 VAL A CA 1
ATOM 1064 C C . VAL A 1 144 ? -0.433 1.673 -7.119 1.00 96.31 144 VAL A C 1
ATOM 1066 O O . VAL A 1 144 ? -0.789 0.901 -8.005 1.00 96.31 144 VAL A O 1
ATOM 1069 N N . ALA A 1 145 ? -0.212 2.967 -7.326 1.00 94.88 145 ALA A N 1
ATOM 1070 C CA . ALA A 1 145 ? -0.237 3.601 -8.635 1.00 94.88 145 ALA A CA 1
ATOM 1071 C C . ALA A 1 145 ? 1.004 4.479 -8.808 1.00 94.88 145 ALA A C 1
ATOM 1073 O O . ALA A 1 145 ? 1.384 5.227 -7.907 1.00 94.88 145 ALA A O 1
ATOM 1074 N N . SER A 1 146 ? 1.618 4.405 -9.980 1.00 91.00 146 SER A N 1
ATOM 1075 C CA . SER A 1 146 ? 2.882 5.065 -10.282 1.00 91.00 146 SER A CA 1
ATOM 1076 C C . SER A 1 146 ? 2.737 5.995 -11.481 1.00 91.00 146 SER A C 1
ATOM 1078 O O . SER A 1 146 ? 2.136 5.631 -12.489 1.00 91.00 146 SER A O 1
ATOM 1080 N N . GLY A 1 147 ? 3.300 7.195 -11.361 1.00 86.19 147 GLY A N 1
ATOM 1081 C CA . GLY A 1 147 ? 3.381 8.195 -12.421 1.00 86.19 147 GLY A CA 1
ATOM 1082 C C . GLY A 1 147 ? 4.782 8.800 -12.530 1.00 86.19 147 GLY A C 1
ATOM 1083 O O . GLY A 1 147 ? 5.697 8.438 -11.792 1.00 86.19 147 GLY A O 1
ATOM 1084 N N . HIS A 1 148 ? 4.927 9.771 -13.435 1.00 83.50 148 HIS A N 1
ATOM 1085 C CA . HIS A 1 148 ? 6.214 10.368 -13.835 1.00 83.50 148 HIS A CA 1
ATOM 1086 C C . HIS A 1 148 ? 7.036 10.935 -12.671 1.00 83.50 148 HIS A C 1
ATOM 1088 O O . HIS A 1 148 ? 8.255 10.795 -12.612 1.00 83.50 148 HIS A O 1
ATOM 1094 N N . HIS A 1 149 ? 6.369 11.560 -11.703 1.00 85.69 149 HIS A N 1
ATOM 1095 C CA . HIS A 1 149 ? 7.029 12.205 -10.565 1.00 85.69 149 HIS A CA 1
ATOM 1096 C C . HIS A 1 149 ? 6.369 11.883 -9.225 1.00 85.69 149 HIS A C 1
ATOM 1098 O O . HIS A 1 149 ? 6.597 12.584 -8.242 1.00 85.69 149 HIS A O 1
ATOM 1104 N N . HIS A 1 150 ? 5.534 10.845 -9.170 1.00 89.56 150 HIS A N 1
ATOM 1105 C CA . HIS A 1 150 ? 4.879 10.441 -7.932 1.00 89.56 150 HIS A CA 1
ATOM 1106 C C . HIS A 1 150 ? 4.545 8.950 -7.920 1.00 89.56 150 HIS A C 1
ATOM 1108 O O . HIS A 1 150 ? 4.299 8.341 -8.958 1.00 89.56 150 HIS A O 1
ATOM 1114 N N . THR A 1 151 ? 4.474 8.406 -6.710 1.00 92.50 151 THR A N 1
ATOM 1115 C CA . THR A 1 151 ? 3.897 7.094 -6.419 1.00 92.50 151 THR A CA 1
ATOM 1116 C C . THR A 1 151 ? 2.800 7.317 -5.392 1.00 92.50 151 THR A C 1
ATOM 1118 O O . THR A 1 151 ? 3.062 7.854 -4.316 1.00 92.50 151 THR A O 1
ATOM 1121 N N . ALA A 1 152 ? 1.573 6.945 -5.733 1.00 94.38 152 ALA A N 1
ATOM 1122 C CA . ALA A 1 152 ? 0.430 6.974 -4.839 1.00 94.38 152 ALA A CA 1
ATOM 1123 C C . ALA A 1 152 ? 0.184 5.570 -4.282 1.00 94.38 152 ALA A C 1
ATOM 1125 O O . ALA A 1 152 ? 0.278 4.570 -4.996 1.00 94.38 152 ALA A O 1
ATOM 1126 N N . VAL A 1 153 ? -0.135 5.493 -2.995 1.00 94.50 153 VAL A N 1
ATOM 1127 C CA . VAL A 1 153 ? -0.365 4.228 -2.298 1.00 94.50 153 VAL A CA 1
ATOM 1128 C C . VAL A 1 153 ? -1.647 4.363 -1.501 1.00 94.50 153 VAL A C 1
ATOM 1130 O O . VAL A 1 153 ? -1.788 5.290 -0.708 1.00 94.50 153 VAL A O 1
ATOM 1133 N N . LEU A 1 154 ? -2.575 3.433 -1.706 1.00 93.25 154 LEU A N 1
ATOM 1134 C CA . LEU A 1 154 ? -3.779 3.341 -0.894 1.00 93.25 154 LEU A CA 1
ATOM 1135 C C . LEU A 1 154 ? -3.500 2.422 0.295 1.00 93.25 154 LEU A C 1
ATOM 1137 O O . LEU A 1 154 ? -3.101 1.269 0.104 1.00 93.25 154 LEU A O 1
ATOM 1141 N N . LEU A 1 155 ? -3.717 2.925 1.509 1.00 91.19 155 LEU A N 1
ATOM 1142 C CA . LEU A 1 155 ? -3.492 2.194 2.756 1.00 91.19 155 LEU A CA 1
ATOM 1143 C C . LEU A 1 155 ? -4.828 1.799 3.384 1.00 91.19 155 LEU A C 1
ATOM 1145 O O . LEU A 1 155 ? -5.758 2.602 3.439 1.00 91.19 155 LEU A O 1
ATOM 1149 N N . ALA A 1 156 ? -4.924 0.562 3.866 1.00 88.62 156 ALA A N 1
ATOM 1150 C CA . ALA A 1 156 ? -6.032 0.154 4.718 1.00 88.62 156 ALA A CA 1
ATOM 1151 C C . ALA A 1 156 ? -5.777 0.581 6.174 1.00 88.62 156 ALA A C 1
ATOM 1153 O O . ALA A 1 156 ? -4.623 0.559 6.615 1.00 88.62 156 ALA A O 1
ATOM 1154 N N . PRO A 1 157 ? -6.833 0.877 6.953 1.00 84.94 157 PRO A N 1
ATOM 1155 C CA . PRO A 1 157 ? -6.676 1.218 8.356 1.00 84.94 157 PRO A CA 1
ATOM 1156 C C . PRO A 1 157 ? -5.934 0.145 9.169 1.00 84.94 157 PRO A C 1
ATOM 1158 O O . PRO A 1 157 ? -6.162 -1.070 9.070 1.00 84.94 157 PRO A O 1
ATOM 1161 N N . LEU A 1 158 ? -5.030 0.601 10.023 1.00 84.25 158 LEU A N 1
ATOM 1162 C CA . LEU A 1 158 ? -4.310 -0.190 11.005 1.00 84.25 158 LEU A CA 1
ATOM 1163 C C . LEU A 1 158 ? -5.214 -0.453 12.218 1.00 84.25 158 LEU A C 1
ATOM 1165 O O . LEU A 1 158 ? -5.164 0.266 13.209 1.00 84.25 158 LEU A O 1
ATOM 1169 N N . CYS A 1 159 ? -6.068 -1.475 12.124 1.00 85.75 159 CYS A N 1
ATOM 1170 C CA . CYS A 1 159 ? -6.823 -1.986 13.270 1.00 85.75 159 CYS A CA 1
ATOM 1171 C C . CYS A 1 159 ? -5.884 -2.669 14.284 1.00 85.75 159 CYS A C 1
ATOM 1173 O O . CYS A 1 159 ? -5.157 -3.573 13.858 1.00 85.75 159 CYS A O 1
ATOM 1175 N N . PRO A 1 160 ? -5.901 -2.265 15.569 1.00 85.44 160 PRO A N 1
ATOM 1176 C CA . PRO A 1 160 ? -5.261 -2.997 16.660 1.00 85.44 160 PRO A CA 1
ATOM 1177 C C . PRO A 1 160 ? -5.863 -4.388 16.870 1.00 85.44 160 PRO A C 1
ATOM 1179 O O . PRO A 1 160 ? -6.967 -4.677 16.404 1.00 85.44 160 PRO A O 1
ATOM 1182 N N . ASP A 1 161 ? -5.181 -5.225 17.647 1.00 82.81 161 ASP A N 1
ATOM 1183 C CA . ASP A 1 161 ? -5.739 -6.494 18.107 1.00 82.81 161 ASP A CA 1
ATOM 1184 C C . ASP A 1 161 ? -6.515 -6.280 19.412 1.00 82.81 161 ASP A C 1
ATOM 1186 O O . ASP A 1 161 ? -5.940 -6.045 20.473 1.00 82.81 161 ASP A O 1
ATOM 1190 N N . PHE A 1 162 ? -7.841 -6.421 19.362 1.00 76.19 162 PHE A N 1
ATOM 1191 C CA . PHE A 1 162 ? -8.721 -6.216 20.525 1.00 76.19 162 PHE A CA 1
ATOM 1192 C C . PHE A 1 162 ? -8.474 -7.205 21.693 1.00 76.19 162 PHE A C 1
ATOM 1194 O O . PHE A 1 162 ? -8.963 -7.004 22.804 1.00 76.19 162 PHE A O 1
ATOM 1201 N N . GLY A 1 163 ? -7.725 -8.286 21.452 1.00 64.62 163 GLY A N 1
ATOM 1202 C CA . GLY A 1 163 ? -7.456 -9.355 22.421 1.00 64.62 163 GLY A CA 1
ATOM 1203 C C . GLY A 1 163 ? -6.003 -9.477 22.891 1.00 64.62 163 GLY A C 1
ATOM 1204 O O . GLY A 1 163 ? -5.685 -10.469 23.536 1.00 64.62 163 GLY A O 1
ATOM 1205 N N . ALA A 1 164 ? -5.109 -8.540 22.551 1.00 53.56 164 ALA A N 1
ATOM 1206 C CA . ALA A 1 164 ? -3.674 -8.694 22.826 1.00 53.56 164 ALA A CA 1
ATOM 1207 C C . ALA A 1 164 ? -3.227 -8.261 24.238 1.00 53.56 164 ALA A C 1
ATOM 1209 O O . ALA A 1 164 ? -2.075 -8.492 24.607 1.00 53.56 164 ALA A O 1
ATOM 1210 N N . THR A 1 165 ? -4.103 -7.670 25.056 1.00 45.81 165 THR A N 1
ATOM 1211 C CA . THR A 1 165 ? -3.769 -7.272 26.429 1.00 45.81 165 THR A CA 1
ATOM 1212 C C . THR A 1 165 ? -4.490 -8.133 27.470 1.00 45.81 165 THR A C 1
ATOM 1214 O O . THR A 1 165 ? -5.707 -8.089 27.609 1.00 45.81 165 THR A O 1
ATOM 1217 N N . ALA A 1 166 ? -3.655 -8.859 28.222 1.00 43.75 166 ALA A N 1
ATOM 1218 C CA . ALA A 1 166 ? -3.906 -9.653 29.425 1.00 43.75 166 ALA A CA 1
ATOM 1219 C C . ALA A 1 166 ? -4.589 -11.032 29.256 1.00 43.75 166 ALA A C 1
ATOM 1221 O O . ALA A 1 166 ? -5.764 -11.153 28.942 1.00 43.75 166 ALA A O 1
ATOM 1222 N N . GLU A 1 167 ? -3.792 -12.047 29.614 1.00 41.53 167 GLU A N 1
ATOM 1223 C CA . GLU A 1 167 ? -4.137 -13.422 30.004 1.00 41.53 167 GLU A CA 1
ATOM 1224 C C . GLU A 1 167 ? -4.220 -14.503 28.911 1.00 41.53 167 GLU A C 1
ATOM 1226 O O . GLU A 1 167 ? -5.163 -14.641 28.140 1.00 41.53 167 GLU A O 1
ATOM 1231 N N . VAL A 1 168 ? -3.144 -15.304 28.908 1.00 45.22 168 VAL A N 1
ATOM 1232 C CA . VAL A 1 168 ? -3.084 -16.753 28.676 1.00 45.22 168 VAL A CA 1
ATOM 1233 C C . VAL A 1 168 ? -4.430 -17.370 28.306 1.00 45.22 168 VAL A C 1
ATOM 1235 O O . VAL A 1 168 ? -5.324 -17.496 29.135 1.00 45.22 168 VAL A O 1
ATOM 1238 N N . ALA A 1 169 ? -4.513 -17.843 27.065 1.00 43.22 169 ALA A N 1
ATOM 1239 C CA . ALA A 1 169 ? -5.590 -18.679 26.571 1.00 43.22 169 ALA A CA 1
ATOM 1240 C C . ALA A 1 169 ? -5.832 -19.894 27.487 1.00 43.22 169 ALA A C 1
ATOM 1242 O O . ALA A 1 169 ? -5.247 -20.961 27.297 1.00 43.22 169 ALA A O 1
ATOM 1243 N N . VAL A 1 170 ? -6.756 -19.757 28.434 1.00 51.88 170 VAL A N 1
ATOM 1244 C CA . VAL A 1 170 ? -7.576 -20.873 28.894 1.00 51.88 170 VAL A CA 1
ATOM 1245 C C . VAL A 1 170 ? -8.655 -21.027 27.827 1.00 51.88 170 VAL A C 1
ATOM 1247 O O . VAL A 1 170 ? -9.589 -20.236 27.745 1.00 51.88 170 VAL A O 1
ATOM 1250 N N . ARG A 1 171 ? -8.475 -22.008 26.940 1.00 56.06 171 ARG A N 1
ATOM 1251 C CA . ARG A 1 171 ? -9.283 -22.226 25.724 1.00 56.06 171 ARG A CA 1
ATOM 1252 C C . ARG A 1 171 ? -10.752 -22.628 25.973 1.00 56.06 171 ARG A C 1
ATOM 1254 O O . ARG A 1 171 ? -11.436 -22.945 25.010 1.00 56.06 171 ARG A O 1
ATOM 1261 N N . ASP A 1 172 ? -11.237 -22.550 27.212 1.00 57.03 172 ASP A N 1
ATOM 1262 C CA . ASP A 1 172 ? -12.571 -23.009 27.632 1.00 57.03 172 ASP A CA 1
ATOM 1263 C C . ASP A 1 172 ? -13.412 -21.940 28.362 1.00 57.03 172 ASP A C 1
ATOM 1265 O O . ASP A 1 172 ? -14.461 -22.253 28.926 1.00 57.03 172 ASP A O 1
ATOM 1269 N N . VAL A 1 173 ? -12.997 -20.667 28.367 1.00 71.31 173 VAL A N 1
ATOM 1270 C CA . VAL A 1 173 ? -13.801 -19.591 28.973 1.00 71.31 173 VAL A CA 1
ATOM 1271 C C . VAL A 1 173 ? -14.740 -18.999 27.924 1.00 71.31 173 VAL A C 1
ATOM 1273 O O . VAL A 1 173 ? -14.301 -18.411 26.937 1.00 71.31 173 VAL A O 1
ATOM 1276 N N . VAL A 1 174 ? -16.050 -19.155 28.135 1.00 76.50 174 VAL A N 1
ATOM 1277 C CA . VAL A 1 174 ? -17.065 -18.466 27.328 1.00 76.50 174 VAL A CA 1
ATOM 1278 C C . VAL A 1 174 ? -16.940 -16.962 27.601 1.00 76.50 174 VAL A C 1
ATOM 1280 O O . VAL A 1 174 ? -17.053 -16.567 28.764 1.00 76.50 174 VAL A O 1
ATOM 1283 N N . PRO A 1 175 ? -16.712 -16.124 26.574 1.00 78.38 175 PRO A N 1
ATOM 1284 C CA . PRO A 1 175 ? -16.581 -14.687 26.765 1.00 78.38 175 PRO A CA 1
ATOM 1285 C C . PRO A 1 175 ? -17.875 -14.105 27.333 1.00 78.38 175 PRO A C 1
ATOM 1287 O O . PRO A 1 175 ? -18.982 -14.547 27.006 1.00 78.38 175 PRO A O 1
ATOM 1290 N N . SER A 1 176 ? -17.740 -13.096 28.187 1.00 85.25 176 SER A N 1
ATOM 1291 C CA . SER A 1 176 ? -18.905 -12.419 28.754 1.00 85.25 176 SER A CA 1
ATOM 1292 C C . SER A 1 176 ? -19.694 -11.675 27.667 1.00 85.25 176 SER A C 1
ATOM 1294 O O . SER A 1 176 ? -19.162 -11.314 26.614 1.00 85.25 176 SER A O 1
ATOM 1296 N N . LEU A 1 177 ? -20.975 -11.385 27.929 1.00 87.31 177 LEU A N 1
ATOM 1297 C CA . LEU A 1 177 ? -21.795 -10.584 27.011 1.00 87.31 177 LEU A CA 1
ATOM 1298 C C . LEU A 1 177 ? -21.150 -9.220 26.721 1.00 87.31 177 LEU A C 1
ATOM 1300 O O . LEU A 1 177 ? -21.223 -8.743 25.593 1.00 87.31 177 LEU A O 1
ATOM 1304 N N . LEU A 1 178 ? -20.495 -8.620 27.721 1.00 86.31 178 LEU A N 1
ATOM 1305 C CA . LEU A 1 178 ? -19.773 -7.362 27.563 1.00 86.31 178 LEU A CA 1
ATOM 1306 C C . LEU A 1 178 ? -18.636 -7.507 26.547 1.00 86.31 178 LEU A C 1
ATOM 1308 O O . LEU A 1 178 ? -18.562 -6.718 25.613 1.00 86.31 178 LEU A O 1
ATOM 1312 N N . GLU A 1 179 ? -17.812 -8.548 26.669 1.00 82.94 179 GLU A N 1
ATOM 1313 C CA . GLU A 1 179 ? -16.702 -8.797 25.741 1.00 82.94 179 GLU A CA 1
ATOM 1314 C C . GLU A 1 179 ? -17.186 -9.042 24.315 1.00 82.94 179 GLU A C 1
ATOM 1316 O O . GLU A 1 179 ? -16.609 -8.512 23.369 1.00 82.94 179 GLU A O 1
ATOM 1321 N N . LEU A 1 180 ? -18.267 -9.810 24.154 1.00 85.94 180 LEU A N 1
ATOM 1322 C CA . LEU A 1 180 ? -18.875 -10.046 22.846 1.00 85.94 180 LEU A CA 1
ATOM 1323 C C . LEU A 1 180 ? -19.412 -8.751 22.231 1.00 85.94 180 LEU A C 1
ATOM 1325 O O . LEU A 1 180 ? -19.253 -8.526 21.030 1.00 85.94 180 LEU A O 1
ATOM 1329 N N . VAL A 1 181 ? -20.033 -7.887 23.039 1.00 90.06 181 VAL A N 1
ATOM 1330 C CA . VAL A 1 181 ? -20.515 -6.576 22.592 1.00 90.06 181 VAL A CA 1
ATOM 1331 C C . VAL A 1 181 ? -19.346 -5.677 22.201 1.00 90.06 181 VAL A C 1
ATOM 1333 O O . VAL A 1 181 ? -19.382 -5.096 21.120 1.00 90.06 181 VAL A O 1
ATOM 1336 N N . GLU A 1 182 ? -18.291 -5.591 23.011 1.00 89.94 182 GLU A N 1
ATOM 1337 C CA . GLU A 1 182 ? -17.121 -4.772 22.689 1.00 89.94 182 GLU A CA 1
ATOM 1338 C C . GLU A 1 182 ? -16.405 -5.275 21.427 1.00 89.94 182 GLU A C 1
ATOM 1340 O O . GLU A 1 182 ? -16.134 -4.477 20.531 1.00 89.94 182 GLU A O 1
ATOM 1345 N N . GLN A 1 183 ? -16.194 -6.592 21.292 1.00 87.94 183 GLN A N 1
ATOM 1346 C CA . GLN A 1 183 ? -15.667 -7.219 20.071 1.00 87.94 183 GLN A CA 1
ATOM 1347 C C . GLN A 1 183 ? -16.532 -6.909 18.850 1.00 87.94 183 GLN A C 1
ATOM 1349 O O . GLN A 1 183 ? -16.030 -6.692 17.745 1.00 87.94 183 GLN A O 1
ATOM 1354 N N . LYS A 1 184 ? -17.857 -6.891 19.027 1.00 91.56 184 LYS A N 1
ATOM 1355 C CA . LYS A 1 184 ? -18.761 -6.556 17.934 1.00 91.56 184 LYS A CA 1
ATOM 1356 C C . LYS A 1 184 ? -18.646 -5.084 17.567 1.00 91.56 184 LYS A C 1
ATOM 1358 O O . LYS A 1 184 ? -18.611 -4.790 16.380 1.00 91.56 184 LYS A O 1
ATOM 1363 N N . ILE A 1 185 ? -18.555 -4.179 18.544 1.00 92.62 185 ILE A N 1
ATOM 1364 C CA . ILE A 1 185 ? -18.382 -2.740 18.302 1.00 92.62 185 ILE A CA 1
ATOM 1365 C C . ILE A 1 185 ? -17.062 -2.476 17.573 1.00 92.62 185 ILE A C 1
ATOM 1367 O O . ILE A 1 185 ? -17.063 -1.731 16.594 1.00 92.62 185 ILE A O 1
ATOM 1371 N N . THR A 1 186 ? -15.958 -3.107 17.988 1.00 91.62 186 THR A N 1
ATOM 1372 C CA . THR A 1 186 ? -14.632 -2.862 17.393 1.00 91.62 186 THR A CA 1
ATOM 1373 C C . THR A 1 186 ? -14.557 -3.219 15.916 1.00 91.62 186 THR A C 1
ATOM 1375 O O . THR A 1 186 ? -13.885 -2.521 15.158 1.00 91.62 186 THR A O 1
ATOM 1378 N N . ALA A 1 187 ? -15.327 -4.218 15.481 1.00 89.38 187 ALA A N 1
ATOM 1379 C CA . ALA A 1 187 ? -15.456 -4.590 14.075 1.00 89.38 187 ALA A CA 1
ATOM 1380 C C . ALA A 1 187 ? -16.124 -3.512 13.191 1.00 89.38 187 ALA A C 1
ATOM 1382 O O . ALA A 1 187 ? -15.970 -3.557 11.972 1.00 89.38 187 ALA A O 1
ATOM 1383 N N . TYR A 1 188 ? -16.854 -2.553 13.776 1.00 92.19 188 TYR A N 1
ATOM 1384 C CA . TYR A 1 188 ? -17.502 -1.442 13.057 1.00 92.19 188 TYR A CA 1
ATOM 1385 C C . TYR A 1 188 ? -16.837 -0.083 13.315 1.00 92.19 188 TYR A C 1
ATOM 1387 O O . TYR A 1 188 ? -17.370 0.959 12.914 1.00 92.19 188 TYR A O 1
ATOM 1395 N N . ILE A 1 189 ? -15.681 -0.068 13.983 1.00 91.88 189 ILE A N 1
ATOM 1396 C CA . ILE A 1 189 ? -14.899 1.155 14.149 1.00 91.88 189 ILE A CA 1
ATOM 1397 C C . ILE A 1 189 ? -14.230 1.507 12.817 1.00 91.88 189 ILE A C 1
ATOM 1399 O O . ILE A 1 189 ? -13.630 0.676 12.141 1.00 91.88 189 ILE A O 1
ATOM 1403 N N . THR A 1 190 ? -14.352 2.774 12.451 1.00 91.25 190 THR A N 1
ATOM 1404 C CA . THR A 1 190 ? -13.836 3.397 11.233 1.00 91.25 190 THR A CA 1
ATOM 1405 C C . THR A 1 190 ? -13.174 4.722 11.597 1.00 91.25 190 THR A C 1
ATOM 1407 O O . THR A 1 190 ? -13.399 5.261 12.682 1.00 91.25 190 THR A O 1
ATOM 1410 N N . VAL A 1 191 ? -12.414 5.300 10.665 1.00 88.88 191 VAL A N 1
ATOM 1411 C CA . VAL A 1 191 ? -11.805 6.634 10.841 1.00 88.88 191 VAL A CA 1
ATOM 1412 C C . VAL A 1 191 ? -12.834 7.740 11.127 1.00 88.88 191 VAL A C 1
ATOM 1414 O O . VAL A 1 191 ? -12.507 8.722 11.779 1.00 88.88 191 VAL A O 1
ATOM 1417 N N . ASN A 1 192 ? -14.094 7.554 10.716 1.00 87.81 192 ASN A N 1
ATOM 1418 C CA . ASN A 1 192 ? -15.151 8.558 10.866 1.00 87.81 192 ASN A CA 1
ATOM 1419 C C . ASN A 1 192 ? -15.873 8.500 12.219 1.00 87.81 192 ASN A C 1
ATOM 1421 O O . ASN A 1 192 ? -16.427 9.502 12.665 1.00 87.81 192 ASN A O 1
ATOM 1425 N N . ASN A 1 193 ? -15.934 7.326 12.857 1.00 90.06 193 ASN A N 1
ATOM 1426 C CA . ASN A 1 193 ? -16.721 7.122 14.079 1.00 90.06 193 ASN A CA 1
ATOM 1427 C C . ASN A 1 193 ? -15.870 6.778 15.313 1.00 90.06 193 ASN A C 1
ATOM 1429 O O . ASN A 1 193 ? -16.413 6.790 16.417 1.00 90.06 193 ASN A O 1
ATOM 1433 N N . CYS A 1 194 ? -14.565 6.516 15.171 1.00 90.50 194 CYS A N 1
ATOM 1434 C CA . CYS A 1 194 ? -13.707 6.069 16.274 1.00 90.50 194 CYS A CA 1
ATOM 1435 C C . CYS A 1 194 ? -13.711 7.027 17.476 1.00 90.50 194 CYS A C 1
ATOM 1437 O O . CYS A 1 194 ? -13.851 6.574 18.610 1.00 90.50 194 CYS A O 1
ATOM 1439 N N . ALA A 1 195 ? -13.653 8.342 17.246 1.00 87.94 195 ALA A N 1
ATOM 1440 C CA . ALA A 1 195 ? -13.680 9.343 18.316 1.00 87.94 195 ALA A CA 1
ATOM 1441 C C . ALA A 1 195 ? -15.025 9.363 19.067 1.00 87.94 195 ALA A C 1
ATOM 1443 O O . ALA A 1 195 ? -15.074 9.500 20.292 1.00 87.94 195 ALA A O 1
ATOM 1444 N N . LEU A 1 196 ? -16.133 9.173 18.343 1.00 88.12 196 LEU A N 1
ATOM 1445 C CA . LEU A 1 196 ? -17.464 9.092 18.941 1.00 88.12 196 LEU A CA 1
ATOM 1446 C C . LEU A 1 196 ? -17.607 7.822 19.790 1.00 88.12 196 LEU A C 1
ATOM 1448 O O . LEU A 1 196 ? -18.085 7.889 20.922 1.00 88.12 196 LEU A O 1
ATOM 1452 N N . VAL A 1 197 ? -17.159 6.679 19.262 1.00 91.88 197 VAL A N 1
ATOM 1453 C CA . VAL A 1 197 ? -17.177 5.398 19.982 1.00 91.88 197 VAL A CA 1
ATOM 1454 C C . VAL A 1 197 ? -16.307 5.473 21.235 1.00 91.88 197 VAL A C 1
ATOM 1456 O O . VAL A 1 197 ? -16.757 5.056 22.299 1.00 91.88 197 VAL A O 1
ATOM 1459 N N . TRP A 1 198 ? -15.123 6.088 21.155 1.00 91.25 198 TRP A N 1
ATOM 1460 C CA . TRP A 1 198 ? -14.272 6.341 22.321 1.00 91.25 198 TRP A CA 1
ATOM 1461 C C . TRP A 1 198 ? -14.997 7.158 23.399 1.00 91.25 198 TRP A C 1
ATOM 1463 O O . TRP A 1 198 ? -14.938 6.817 24.580 1.00 91.25 198 TRP A O 1
ATOM 1473 N N . ARG A 1 199 ? -15.731 8.213 23.012 1.00 88.69 199 ARG A N 1
ATOM 1474 C CA . ARG A 1 199 ? -16.469 9.065 23.960 1.00 88.69 199 ARG A CA 1
ATOM 1475 C C . ARG A 1 199 ? -17.570 8.286 24.676 1.00 88.69 199 ARG A C 1
ATOM 1477 O O . ARG A 1 199 ? -17.737 8.448 25.884 1.00 88.69 199 ARG A O 1
ATOM 1484 N N . TYR A 1 200 ? -18.293 7.430 23.954 1.00 91.19 200 TYR A N 1
ATOM 1485 C CA . TYR A 1 200 ? -19.267 6.531 24.570 1.00 91.19 200 TYR A CA 1
ATOM 1486 C C . TYR A 1 200 ? -18.593 5.493 25.467 1.00 91.19 200 TYR A C 1
ATOM 1488 O O . TYR A 1 200 ? -19.056 5.286 26.584 1.00 91.19 200 TYR A O 1
ATOM 1496 N N . ALA A 1 201 ? -17.479 4.899 25.035 1.00 91.00 201 ALA A N 1
ATOM 1497 C CA . ALA A 1 201 ? -16.719 3.958 25.853 1.00 91.00 201 ALA A CA 1
ATOM 1498 C C . ALA A 1 201 ? -16.284 4.597 27.182 1.00 91.00 201 ALA A C 1
ATOM 1500 O O . ALA A 1 201 ? -16.471 3.999 28.238 1.00 91.00 201 ALA A O 1
ATOM 1501 N N . LYS A 1 202 ? -15.815 5.853 27.148 1.00 88.12 202 LYS A N 1
ATOM 1502 C CA . LYS A 1 202 ? -15.494 6.639 28.348 1.00 88.12 202 LYS A CA 1
ATOM 1503 C C . LYS A 1 202 ? -16.723 6.873 29.232 1.00 88.12 202 LYS A C 1
ATOM 1505 O O . LYS A 1 202 ? -16.638 6.688 30.440 1.00 88.12 202 LYS A O 1
ATOM 1510 N N . PHE A 1 203 ? -17.859 7.260 28.647 1.00 89.75 203 PHE A N 1
ATOM 1511 C CA . PHE A 1 203 ? -19.099 7.511 29.393 1.00 89.75 203 PHE A CA 1
ATOM 1512 C C . PHE A 1 203 ? -19.631 6.255 30.101 1.00 89.75 203 PHE A C 1
ATOM 1514 O O . PHE A 1 203 ? -20.099 6.341 31.231 1.00 89.75 203 PHE A O 1
ATOM 1521 N N . TYR A 1 204 ? -19.522 5.091 29.457 1.00 88.81 204 TYR A N 1
ATOM 1522 C CA . TYR A 1 204 ? -19.972 3.806 30.000 1.00 88.81 204 TYR A CA 1
ATOM 1523 C C . TYR A 1 204 ? -18.881 3.028 30.757 1.00 88.81 204 TYR A C 1
ATOM 1525 O O . TYR A 1 204 ? -19.109 1.878 31.119 1.00 88.81 204 TYR A O 1
ATOM 1533 N N . ALA A 1 205 ? -17.708 3.630 30.995 1.00 88.88 205 ALA A N 1
ATOM 1534 C CA . ALA A 1 205 ? -16.558 2.996 31.653 1.00 88.88 205 ALA A CA 1
ATOM 1535 C C . ALA A 1 205 ? -16.088 1.672 31.000 1.00 88.88 205 ALA A C 1
ATOM 1537 O O . ALA A 1 205 ? -15.553 0.785 31.665 1.00 88.88 205 ALA A O 1
ATOM 1538 N N . ALA A 1 206 ? -16.248 1.545 29.680 1.00 88.50 206 ALA A N 1
ATOM 1539 C CA . ALA A 1 206 ? -15.770 0.413 28.888 1.00 88.50 206 ALA A CA 1
ATOM 1540 C C . ALA A 1 206 ? -14.273 0.583 28.559 1.00 88.50 206 ALA A C 1
ATOM 1542 O O . ALA A 1 206 ? -13.902 1.048 27.478 1.00 88.50 206 ALA A O 1
ATOM 1543 N N . LEU A 1 207 ? -13.403 0.254 29.520 1.00 87.31 207 LEU A N 1
ATOM 1544 C CA . LEU A 1 207 ? -11.960 0.537 29.451 1.00 87.31 207 LEU A CA 1
ATOM 1545 C C . LEU A 1 207 ? -11.252 -0.162 28.280 1.00 87.31 207 LEU A C 1
ATOM 1547 O O . LEU A 1 207 ? -10.427 0.454 27.613 1.00 87.31 207 LEU A O 1
ATOM 1551 N N . ARG A 1 208 ? -11.596 -1.421 27.981 1.00 88.50 208 ARG A N 1
ATOM 1552 C CA . ARG A 1 208 ? -10.987 -2.174 26.868 1.00 88.50 208 ARG A CA 1
ATOM 1553 C C . ARG A 1 208 ? -11.303 -1.529 25.528 1.00 88.50 208 ARG A C 1
ATOM 1555 O O . ARG A 1 208 ? -10.412 -1.301 24.710 1.00 88.50 208 ARG A O 1
ATOM 1562 N N . LEU A 1 209 ? -12.577 -1.194 25.327 1.00 90.25 209 LEU A N 1
ATOM 1563 C CA . LEU A 1 209 ? -13.034 -0.485 24.141 1.00 90.25 209 LEU A CA 1
ATOM 1564 C C . LEU A 1 209 ? -12.401 0.907 24.037 1.00 90.25 209 LEU A C 1
ATOM 1566 O O . LEU A 1 209 ? -12.013 1.318 22.945 1.00 90.25 209 LEU A O 1
ATOM 1570 N N . GLN A 1 210 ? -12.246 1.611 25.162 1.00 89.81 210 GLN A N 1
ATOM 1571 C CA . GLN A 1 210 ? -11.575 2.906 25.209 1.00 89.81 210 GLN A CA 1
ATOM 1572 C C . GLN A 1 210 ? -10.110 2.798 24.764 1.00 89.81 210 GLN A C 1
ATOM 1574 O O . GLN A 1 210 ? -9.703 3.543 23.871 1.00 89.81 210 GLN A O 1
ATOM 1579 N N . SER A 1 211 ? -9.341 1.863 25.333 1.00 89.56 211 SER A N 1
ATOM 1580 C CA . SER A 1 211 ? -7.941 1.616 24.961 1.00 89.56 211 SER A CA 1
ATOM 1581 C C . SER A 1 211 ? -7.806 1.241 23.488 1.00 89.56 211 SER A C 1
ATOM 1583 O O . SER A 1 211 ? -6.979 1.823 22.791 1.00 89.56 211 SER A O 1
ATOM 1585 N N . TYR A 1 212 ? -8.675 0.356 22.988 1.00 91.50 212 TYR A N 1
ATOM 1586 C CA . TYR A 1 212 ? -8.693 -0.014 21.573 1.00 91.50 212 TYR A CA 1
ATOM 1587 C C . TYR A 1 212 ? -8.943 1.188 20.663 1.00 91.50 212 TYR A C 1
ATOM 1589 O O . TYR A 1 212 ? -8.250 1.364 19.666 1.00 91.50 212 TYR A O 1
ATOM 1597 N N . CYS A 1 213 ? -9.931 2.029 20.988 1.00 91.06 213 CYS A N 1
ATOM 1598 C CA . CYS A 1 213 ? -10.217 3.209 20.179 1.00 91.06 213 CYS A CA 1
ATOM 1599 C C . CYS A 1 213 ? -9.027 4.175 20.171 1.00 91.06 213 CYS A C 1
ATOM 1601 O O . CYS A 1 213 ? -8.728 4.748 19.130 1.00 91.06 213 CYS A O 1
ATOM 1603 N N . LEU A 1 214 ? -8.343 4.346 21.306 1.00 88.81 214 LEU A N 1
ATOM 1604 C CA . LEU A 1 214 ? -7.173 5.218 21.426 1.00 88.81 214 LEU A CA 1
ATOM 1605 C C . LEU A 1 214 ? -6.010 4.708 20.566 1.00 88.81 214 LEU A C 1
ATOM 1607 O O . LEU A 1 214 ? -5.449 5.466 19.779 1.00 88.81 214 LEU A O 1
ATOM 1611 N N . GLU A 1 215 ? -5.719 3.411 20.635 1.00 89.88 215 GLU A N 1
ATOM 1612 C CA . GLU A 1 215 ? -4.692 2.776 19.807 1.00 89.88 215 GLU A CA 1
ATOM 1613 C C . GLU A 1 215 ? -5.061 2.807 18.314 1.00 89.88 215 GLU A C 1
ATOM 1615 O O . GLU A 1 215 ? -4.228 3.126 17.466 1.00 89.88 215 GLU A O 1
ATOM 1620 N N . TYR A 1 216 ? -6.331 2.557 17.972 1.00 90.69 216 TYR A N 1
ATOM 1621 C CA . TYR A 1 216 ? -6.831 2.690 16.603 1.00 90.69 216 TYR A CA 1
ATOM 1622 C C . TYR A 1 216 ? -6.637 4.119 16.090 1.00 90.69 216 TYR A C 1
ATOM 1624 O O . TYR A 1 216 ? -6.210 4.308 14.951 1.00 90.69 216 TYR A O 1
ATOM 1632 N N . MET A 1 217 ? -6.925 5.126 16.921 1.00 88.62 217 MET A N 1
ATOM 1633 C CA . MET A 1 217 ? -6.739 6.525 16.552 1.00 88.62 217 MET A CA 1
ATOM 1634 C C . MET A 1 217 ? -5.265 6.867 16.338 1.00 88.62 217 MET A C 1
ATOM 1636 O O . MET A 1 217 ? -4.930 7.456 15.315 1.00 88.62 217 MET A O 1
ATOM 1640 N N . GLN A 1 218 ? -4.378 6.436 17.236 1.00 86.81 218 GLN A N 1
ATOM 1641 C CA . GLN A 1 218 ? -2.932 6.642 17.103 1.00 86.81 218 GLN A CA 1
ATOM 1642 C C . GLN A 1 218 ? -2.365 5.985 15.838 1.00 86.81 218 GLN A C 1
ATOM 1644 O O . GLN A 1 218 ? -1.576 6.594 15.120 1.00 86.81 218 GLN A O 1
ATOM 1649 N N . ASN A 1 219 ? -2.812 4.768 15.522 1.00 86.38 219 ASN A N 1
ATOM 1650 C CA . ASN A 1 219 ? -2.353 4.028 14.349 1.00 86.38 219 ASN A CA 1
ATOM 1651 C C . ASN A 1 219 ? -2.870 4.594 13.014 1.00 86.38 219 ASN A C 1
ATOM 1653 O O . ASN A 1 219 ? -2.319 4.267 11.966 1.00 86.38 219 ASN A O 1
ATOM 1657 N N . ASN A 1 220 ? -3.930 5.409 13.028 1.00 87.12 220 ASN A N 1
ATOM 1658 C CA . ASN A 1 220 ? -4.590 5.940 11.827 1.00 87.12 220 ASN A CA 1
ATOM 1659 C C . ASN A 1 220 ? -4.725 7.467 11.861 1.00 87.12 220 ASN A C 1
ATOM 1661 O O . ASN A 1 220 ? -5.640 8.018 11.246 1.00 87.12 220 ASN A O 1
ATOM 1665 N N . TRP A 1 221 ? -3.842 8.138 12.604 1.00 84.31 221 TRP A N 1
ATOM 1666 C CA . TRP A 1 221 ? -3.993 9.545 12.965 1.00 84.31 221 TRP A CA 1
ATOM 1667 C C . TRP A 1 221 ? -4.146 10.455 11.745 1.00 84.31 221 TRP A C 1
ATOM 1669 O O . TRP A 1 221 ? -5.089 11.238 11.690 1.00 84.31 221 TRP A O 1
ATOM 1679 N N . ASP A 1 222 ? -3.299 10.277 10.730 1.00 81.31 222 ASP A N 1
ATOM 1680 C CA . ASP A 1 222 ? -3.335 11.073 9.498 1.00 81.31 222 ASP A CA 1
ATOM 1681 C C . ASP A 1 222 ? -4.713 11.009 8.816 1.00 81.31 222 ASP A C 1
ATOM 1683 O O . ASP A 1 222 ? -5.318 12.034 8.510 1.00 81.31 222 ASP A O 1
ATOM 1687 N N . ALA A 1 223 ? -5.268 9.802 8.665 1.00 83.69 223 ALA A N 1
ATOM 1688 C CA . ALA A 1 223 ? -6.568 9.598 8.029 1.00 83.69 223 ALA A CA 1
ATOM 1689 C C . ALA A 1 223 ? -7.735 10.150 8.864 1.00 83.69 223 ALA A C 1
ATOM 1691 O O . ALA A 1 223 ? -8.750 10.577 8.315 1.00 83.69 223 ALA A O 1
ATOM 1692 N N . ILE A 1 224 ? -7.612 10.127 10.193 1.00 85.31 224 ILE A N 1
ATOM 1693 C CA . ILE A 1 224 ? -8.630 10.670 11.100 1.00 85.31 224 ILE A CA 1
ATOM 1694 C C . ILE A 1 224 ? -8.627 12.195 11.054 1.00 85.31 224 ILE A C 1
ATOM 1696 O O . ILE A 1 224 ? -9.699 12.796 10.999 1.00 85.31 224 ILE A O 1
ATOM 1700 N N . LEU A 1 225 ? -7.446 12.818 11.043 1.00 81.44 225 LEU A N 1
ATOM 1701 C CA . LEU A 1 225 ? -7.323 14.268 10.917 1.00 81.44 225 LEU A CA 1
ATOM 1702 C C . LEU A 1 225 ? -7.944 14.774 9.610 1.00 81.44 225 LEU A C 1
ATOM 1704 O O . LEU A 1 225 ? -8.697 15.749 9.637 1.00 81.44 225 LEU A O 1
ATOM 1708 N N . ASP A 1 226 ? -7.699 14.075 8.501 1.00 81.38 226 ASP A N 1
ATOM 1709 C CA . ASP A 1 226 ? -8.299 14.408 7.207 1.00 81.38 226 ASP A CA 1
ATOM 1710 C C . ASP A 1 226 ? -9.831 14.264 7.222 1.00 81.38 226 ASP A C 1
ATOM 1712 O O . ASP A 1 226 ? -10.546 15.101 6.669 1.00 81.38 226 ASP A O 1
ATOM 1716 N N . ALA A 1 227 ? -10.357 13.221 7.871 1.00 79.75 227 ALA A N 1
ATOM 1717 C CA . ALA A 1 227 ? -11.790 12.931 7.874 1.00 79.75 227 ALA A CA 1
ATOM 1718 C C . ALA A 1 227 ? -12.612 13.830 8.813 1.00 79.75 227 ALA A C 1
ATOM 1720 O O . ALA A 1 227 ? -13.772 14.137 8.530 1.00 79.75 227 ALA A O 1
ATOM 1721 N N . VAL A 1 228 ? -12.037 14.232 9.949 1.00 73.25 228 VAL A N 1
ATOM 1722 C CA . VAL A 1 228 ? -12.736 15.017 10.979 1.00 73.25 228 VAL A CA 1
ATOM 1723 C C . VAL A 1 228 ? -12.789 16.511 10.626 1.00 73.25 228 VAL A C 1
ATOM 1725 O O . VAL A 1 228 ? -13.692 17.214 11.090 1.00 73.25 228 VAL A O 1
ATOM 1728 N N . GLY A 1 229 ? -11.899 16.968 9.737 1.00 66.38 229 GLY A N 1
ATOM 1729 C CA . GLY A 1 229 ? -11.800 18.357 9.291 1.00 66.38 229 GLY A CA 1
ATOM 1730 C C . GLY A 1 229 ? -11.186 19.273 10.356 1.00 66.38 229 GLY A C 1
ATOM 1731 O O . GLY A 1 229 ? -11.343 19.057 11.560 1.00 66.38 229 GLY A O 1
ATOM 1732 N N . TRP A 1 230 ? -10.489 20.330 9.918 1.00 58.00 230 TRP A N 1
ATOM 1733 C CA . TRP A 1 230 ? -9.759 21.245 10.812 1.00 58.00 230 TRP A CA 1
ATOM 1734 C C . TRP A 1 230 ? -10.627 21.871 11.914 1.00 58.00 230 TRP A C 1
ATOM 1736 O O . TRP A 1 230 ? -10.137 22.108 13.011 1.00 58.00 230 TRP A O 1
ATOM 1746 N N . GLU A 1 231 ? -11.923 22.080 11.680 1.00 55.94 231 GLU A N 1
ATOM 1747 C CA . GLU A 1 231 ? -12.821 22.733 12.647 1.0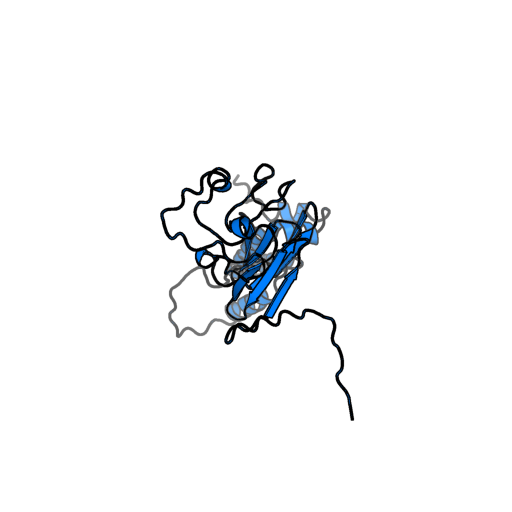0 55.94 231 GLU A CA 1
ATOM 1748 C C . GLU A 1 231 ? -13.130 21.890 13.895 1.00 55.94 231 GLU A C 1
ATOM 1750 O O . GLU A 1 231 ? -13.599 22.418 14.898 1.00 55.94 231 GLU A O 1
ATOM 1755 N N . ARG A 1 232 ? -12.874 20.576 13.860 1.00 62.81 232 ARG A N 1
ATOM 1756 C CA . ARG A 1 232 ? -13.089 19.665 15.000 1.00 62.81 232 ARG A CA 1
ATOM 1757 C C . ARG A 1 232 ? -11.778 19.155 15.609 1.00 62.81 232 ARG A C 1
ATOM 1759 O O . ARG A 1 232 ? -11.805 18.287 16.486 1.00 62.81 232 ARG A O 1
ATOM 1766 N N . MET A 1 233 ? -10.636 19.703 15.176 1.00 60.78 233 MET A N 1
ATOM 1767 C CA . MET A 1 233 ? -9.314 19.349 15.703 1.00 60.78 233 MET A CA 1
ATOM 1768 C C . MET A 1 233 ? -9.192 19.634 17.200 1.00 60.78 233 MET A C 1
ATOM 1770 O O . MET A 1 233 ? -8.652 18.795 17.912 1.00 60.78 233 MET A O 1
ATOM 1774 N N . GLU A 1 234 ? -9.723 20.758 17.693 1.00 60.88 234 GLU A N 1
ATOM 1775 C CA . GLU A 1 234 ? -9.624 21.132 19.116 1.00 60.88 234 GLU A CA 1
ATOM 1776 C C . GLU A 1 234 ? -10.191 20.034 20.026 1.00 60.88 234 GLU A C 1
ATOM 1778 O O . GLU A 1 234 ? -9.518 19.564 20.939 1.00 60.88 234 GLU A O 1
ATOM 1783 N N . THR A 1 235 ? -11.363 19.492 19.678 1.00 63.19 235 THR A N 1
ATOM 1784 C CA . THR A 1 235 ? -11.976 18.387 20.430 1.00 63.19 235 THR A CA 1
ATOM 1785 C C . THR A 1 235 ? -11.207 17.065 20.374 1.00 63.19 235 THR A C 1
ATOM 1787 O O . THR A 1 235 ? -11.424 16.220 21.237 1.00 63.19 235 THR A O 1
ATOM 1790 N N . LEU A 1 236 ? -10.341 16.856 19.376 1.00 64.44 236 LEU A N 1
ATOM 1791 C CA . LEU A 1 236 ? -9.458 15.686 19.276 1.00 64.44 236 LEU A CA 1
ATOM 1792 C C . LEU A 1 236 ? -8.142 15.897 20.035 1.00 64.44 236 LEU A C 1
ATOM 1794 O O . LEU A 1 236 ? -7.643 14.956 20.650 1.00 64.44 236 LEU A O 1
ATOM 1798 N N . PHE A 1 237 ? -7.595 17.115 20.011 1.00 63.81 237 PHE A N 1
ATOM 1799 C CA . PHE A 1 237 ? -6.379 17.473 20.744 1.00 63.81 237 PHE A CA 1
ATOM 1800 C C . PHE A 1 237 ? -6.601 17.425 22.258 1.00 63.81 237 PHE A C 1
ATOM 1802 O O . PHE A 1 237 ? -5.825 16.773 22.957 1.00 63.81 237 PHE A O 1
ATOM 1809 N N . ASP A 1 238 ? -7.712 17.984 22.745 1.00 64.38 238 ASP A N 1
ATOM 1810 C CA . ASP A 1 238 ? -8.106 17.903 24.161 1.00 64.38 238 ASP A CA 1
ATOM 1811 C C . ASP A 1 238 ? -8.343 16.456 24.629 1.00 64.38 238 ASP A C 1
ATOM 1813 O O . ASP A 1 238 ? -8.281 16.142 25.817 1.00 64.38 238 ASP A O 1
ATOM 1817 N N . LEU A 1 239 ? -8.621 15.552 23.687 1.00 63.16 239 LEU A N 1
ATOM 1818 C CA . LEU A 1 239 ? -8.877 14.136 23.934 1.00 63.16 239 LEU A CA 1
ATOM 1819 C C . LEU A 1 239 ? -7.597 13.309 24.138 1.00 63.16 239 LEU A C 1
ATOM 1821 O O . LEU A 1 239 ? -7.649 12.250 24.764 1.00 63.16 239 LEU A O 1
ATOM 1825 N N . MET A 1 240 ? -6.492 13.750 23.529 1.00 60.34 240 MET A N 1
ATOM 1826 C CA . MET A 1 240 ? -5.253 12.978 23.352 1.00 60.34 240 MET A CA 1
ATOM 1827 C C . MET A 1 240 ? -4.072 13.539 24.146 1.00 60.34 240 MET A C 1
ATOM 1829 O O . MET A 1 240 ? -3.058 12.853 24.282 1.00 60.34 240 MET A O 1
ATOM 1833 N N . LEU A 1 241 ? -4.184 14.762 24.671 1.00 57.88 241 LEU A N 1
ATOM 1834 C CA . LEU A 1 241 ? -3.221 15.271 25.636 1.00 57.88 241 LEU A CA 1
ATOM 1835 C C . LEU A 1 241 ? -3.336 14.451 26.932 1.00 57.88 241 LEU A C 1
ATOM 1837 O O . LEU A 1 241 ? -4.451 14.223 27.414 1.00 57.88 241 LEU A O 1
ATOM 1841 N N . PRO A 1 242 ? -2.213 13.974 27.501 1.00 52.88 242 PRO A N 1
ATOM 1842 C CA . PRO A 1 242 ? -2.246 13.385 28.831 1.00 52.88 242 PRO A CA 1
ATOM 1843 C C . PRO A 1 242 ? -2.847 14.409 29.805 1.00 52.88 242 PRO A C 1
ATOM 1845 O O . PRO A 1 242 ? -2.656 15.613 29.602 1.00 52.88 242 PRO A O 1
ATOM 1848 N N . PRO A 1 243 ? -3.588 13.969 30.841 1.00 51.75 243 PRO A N 1
ATOM 1849 C CA . PRO A 1 243 ? -4.007 14.888 31.886 1.00 51.75 243 PRO A CA 1
ATOM 1850 C C . PRO A 1 243 ? -2.750 15.590 32.396 1.00 51.75 2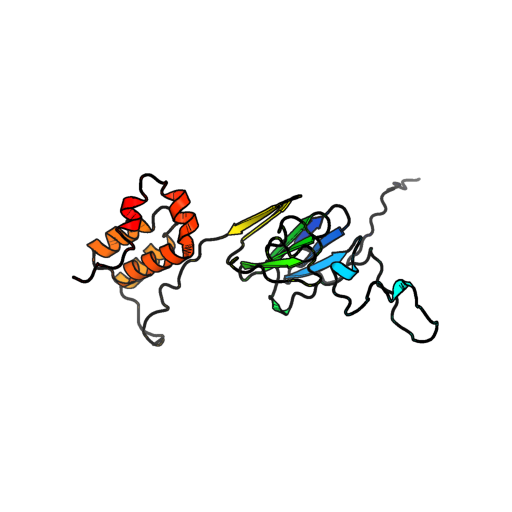43 PRO A C 1
ATOM 1852 O O . PRO A 1 243 ? -1.775 14.927 32.748 1.00 51.75 243 PRO A O 1
ATOM 1855 N N . MET A 1 244 ? -2.746 16.921 32.349 1.00 42.62 244 MET A N 1
ATOM 1856 C CA . MET A 1 244 ? -1.705 17.711 32.993 1.00 42.62 244 MET A CA 1
ATOM 1857 C C . MET A 1 244 ? -1.718 17.303 34.467 1.00 42.62 244 MET A C 1
ATOM 1859 O O . MET A 1 244 ? -2.713 17.534 35.152 1.00 42.62 244 MET A O 1
ATOM 1863 N N . GLU A 1 245 ? -0.676 16.610 34.918 1.00 42.78 245 GLU A N 1
ATOM 1864 C CA . GLU A 1 245 ? -0.463 16.384 36.344 1.00 42.78 245 GLU A CA 1
ATOM 1865 C C . GLU A 1 245 ? -0.191 17.762 36.969 1.00 42.78 245 GLU A C 1
ATOM 1867 O O . GLU A 1 245 ? 0.805 18.405 36.630 1.00 42.78 245 GLU A O 1
ATOM 1872 N N . GLU A 1 246 ? -1.125 18.244 37.797 1.00 40.62 246 GLU A N 1
ATOM 1873 C CA . GLU A 1 246 ? -0.911 19.370 38.721 1.00 40.62 246 GLU A CA 1
ATOM 1874 C C . GLU A 1 246 ? -0.161 18.912 39.977 1.00 40.62 246 GLU A C 1
ATOM 1876 O O . GLU A 1 246 ? -0.497 17.826 40.510 1.00 40.62 246 GLU A O 1
#

InterPro domains:
  IPR000408 Regulator of chromosome condensation, RCC1 [PF00415] (107-154)
  IPR000408 Regulator of chromosome condensation, RCC1 [PS50012] (107-157)
  IPR009091 Regulator of chromosome condensation 1/beta-lactamase-inhibitor protein II [G3DSA:2.130.10.30] (3-160)
  IPR009091 Regulator of chromosome condensation 1/beta-lactamase-inhibitor protein II [SSF50985] (17-155)
  IPR011333 SKP1/BTB/POZ domain superfamily [G3DSA:3.30.710.10] (161-227)
  IPR051210 Ubiquitin ligases and GEF domain-containing protein [PTHR22870] (18-154)

Secondary structure (DSSP, 8-state):
----------------TT--EEEEEE-SSEEEEEETTS-EEEEETTHHHHTT-S---TTTTS---TTS-PPPPPPTTS-EE---GGG--EEEEEEETTEEEEEETT--EEEEEE-STTTTSS-TT--EEEEEEEPTT--SEEEEEEETTEEEEEE------TT-SS----TT-PPPHHHHHHHHHHTT--TTTHHHHHHHHHHTT-HHHHHHHHHHHHHTHHHHHHHH-GGGHHHHHHHHSPP---

Organism: NCBI:txid622444

Radius of gyration: 25.55 Å; chains: 1; bounding box: 60×47×89 Å

pLDDT: mean 76.25, std 19.68, range [29.48, 97.12]

Foldseek 3Di:
DDDPDDDPDPPPPPDPPPWAWDDKEDAPFKIKTATPQQWIWIAGPPCQLQADDPDDDPVVVPDPDPDDPDDDPPDSHDIHTAPCPVVAGWDAWYDYHFKIWTAHPQGWIWIAGAAAQCQRQPDRPCGHHSHTHTRPPTTQFPYWYGDRNHIDTDHDQDQDDLPPDDDDDPVPDDDDPLSVVLVVVSVPDDLQCLLVQLVVCVVVVVVSSNVRSLVSCVRCVVVSDVNVDPVCVVVVVVVNDDPPDD

Sequence (246 aa):
MSGAVMFNAWVSLCIQRGLDIVDVSCAQNHSIALSACGSVFTWGHNVPALSHQPNRTHRDWHTSSPGNSVAAPPSPSAPQAAVLSRYGPVKIVCAFEDYCAVATHQGDLVTWGCGQQGVLGHGRGNTWQPSPKRVVGVKKAISVASGHHHTAVLLAPLCPDFGATAEVAVRDVVPSLLELVEQKITAYITVNNCALVWRYAKFYAALRLQSYCLEYMQNNWDAILDAVGWERMETLFDLMLPPMEE